Protein AF-A0AAE0FDI2-F1 (afdb_monomer_lite)

Foldseek 3Di:
DQPDDLVVVQVVCVVVVNNDDDSVVSVVVSVVVVVVVVQLVVQLVVVCVVVVHPDRALVSSQVSCVVVVHHRDPPRPDPDDFDWDDDPPDPPDTDTDDDDDDPVCVVPPDDDDDDDDDDDDDDDCDDPNHGDPDPVYDDPDVPPPDDDPDDDDDDDDDDDDDDDPPPPPPDPLPQDPVNVVLVVVLLCVVVPPPVPCVVVSVVCVVPPDDCPSVVVVVVVSVVVVCVVCVPPPPPPPPDDDD

InterPro domains:
  IPR004823 TATA box binding protein associated factor (TAF), histone-like fold domain [PF02969] (4-66)
  IPR004823 TATA box binding protein associated factor (TAF), histone-like fold domain [SM00803] (3-68)
  IPR009072 Histone-fold [G3DSA:1.10.20.10] (2-67)
  IPR009072 Histone-fold [SSF47113] (4-66)
  IPR011442 TAF6, C-terminal HEAT repeat domain [PF07571] (171-229)
  IPR011442 TAF6, C-terminal HEAT repeat domain [cd08050] (173-231)
  IPR037796 Transcription initiation factor TFIID subunit 6 [PTHR10221] (3-234)
  IPR046344 TAF6, C-terminal HEAT repeat domain superfamily [G3DSA:1.25.40.770] (172-238)

Structure (mmCIF, N/CA/C/O backbone):
data_AF-A0AAE0FDI2-F1
#
_entry.id   AF-A0AAE0FDI2-F1
#
loop_
_atom_site.group_PDB
_atom_site.id
_atom_site.type_symbol
_atom_site.label_atom_id
_atom_site.label_alt_id
_atom_site.label_comp_id
_atom_site.label_asym_id
_atom_site.label_entity_id
_atom_site.label_seq_id
_atom_site.pdbx_PDB_ins_code
_atom_site.Cartn_x
_atom_site.Cartn_y
_atom_site.Cartn_z
_atom_site.occupancy
_atom_site.B_iso_or_equiv
_atom_site.auth_seq_id
_atom_site.auth_comp_id
_atom_site.auth_asym_id
_atom_site.auth_atom_id
_atom_site.pdbx_PDB_model_num
ATOM 1 N N . MET A 1 1 ? 23.910 12.267 -9.239 1.00 48.91 1 MET A N 1
ATOM 2 C CA . MET A 1 1 ? 24.356 10.995 -9.832 1.00 48.91 1 MET A CA 1
ATOM 3 C C . MET A 1 1 ? 23.479 10.800 -11.037 1.00 48.91 1 MET A C 1
ATOM 5 O O . MET A 1 1 ? 22.287 10.602 -10.850 1.00 48.91 1 MET A O 1
ATOM 9 N N . GLU A 1 2 ? 24.036 10.994 -12.223 1.00 63.22 2 GLU A N 1
ATOM 10 C CA . GLU A 1 2 ? 23.365 10.610 -13.463 1.00 63.22 2 GLU A CA 1
ATOM 11 C C . GLU A 1 2 ? 23.341 9.082 -13.491 1.00 63.22 2 GLU A C 1
ATOM 13 O O . GLU A 1 2 ? 24.362 8.439 -13.237 1.00 63.22 2 GLU A O 1
ATOM 18 N N . HIS A 1 3 ? 22.158 8.502 -13.665 1.00 76.75 3 HIS A N 1
ATOM 19 C CA . HIS A 1 3 ? 21.991 7.046 -13.671 1.00 76.75 3 HIS A CA 1
ATOM 20 C C . HIS A 1 3 ? 22.074 6.464 -15.083 1.00 76.75 3 HIS A C 1
ATOM 22 O O . HIS A 1 3 ? 22.247 5.255 -15.226 1.00 76.75 3 HIS A O 1
ATOM 28 N N . ILE A 1 4 ? 21.944 7.309 -16.108 1.00 84.69 4 ILE A N 1
ATOM 29 C CA . ILE A 1 4 ? 22.013 6.923 -17.515 1.00 84.69 4 ILE A CA 1
ATOM 30 C C . ILE A 1 4 ? 23.348 7.392 -18.086 1.00 84.69 4 ILE A C 1
ATOM 32 O O . ILE A 1 4 ? 23.630 8.586 -18.125 1.00 84.69 4 ILE A O 1
ATOM 36 N N . CYS A 1 5 ? 24.160 6.439 -18.536 1.00 85.88 5 CYS A N 1
ATOM 37 C CA . CYS A 1 5 ? 25.436 6.712 -19.184 1.00 85.88 5 CYS A CA 1
ATOM 38 C C . CYS A 1 5 ? 25.213 7.136 -20.650 1.00 85.88 5 CYS A C 1
ATOM 40 O O . CYS A 1 5 ? 24.431 6.476 -21.347 1.00 85.88 5 CYS A O 1
ATOM 42 N N . PRO A 1 6 ? 25.901 8.176 -21.158 1.00 86.94 6 PRO A N 1
ATOM 43 C CA . PRO A 1 6 ? 25.775 8.614 -22.552 1.00 86.94 6 PRO A CA 1
ATOM 44 C C . PRO A 1 6 ? 26.174 7.515 -23.553 1.00 86.94 6 PRO A C 1
ATOM 46 O O . PRO A 1 6 ? 25.642 7.464 -24.662 1.00 86.94 6 PRO A O 1
ATOM 49 N N . GLU A 1 7 ? 27.028 6.569 -23.153 1.00 87.56 7 GLU A N 1
ATOM 50 C CA . GLU A 1 7 ? 27.358 5.374 -23.934 1.00 87.56 7 GLU A CA 1
ATOM 51 C C . GLU A 1 7 ? 26.123 4.506 -24.214 1.00 87.56 7 GLU A C 1
ATOM 53 O O . GLU A 1 7 ? 26.000 3.956 -25.304 1.00 87.56 7 GLU A O 1
ATOM 58 N N . SER A 1 8 ? 25.166 4.429 -23.280 1.00 88.19 8 SER A N 1
ATOM 59 C CA . SER A 1 8 ? 23.924 3.666 -23.489 1.00 88.19 8 SER A CA 1
ATOM 60 C C . SER A 1 8 ? 23.088 4.259 -24.625 1.00 88.19 8 SER A C 1
ATOM 62 O O . SER A 1 8 ? 22.468 3.525 -25.387 1.00 88.19 8 SER A O 1
ATOM 64 N N . ILE A 1 9 ? 23.104 5.587 -24.774 1.00 90.31 9 ILE A N 1
ATOM 65 C CA . ILE A 1 9 ? 22.390 6.290 -25.849 1.00 90.31 9 ILE A CA 1
ATOM 66 C C . ILE A 1 9 ? 23.077 6.047 -27.190 1.00 90.31 9 ILE A C 1
ATOM 68 O O . ILE A 1 9 ? 22.393 5.794 -28.178 1.00 90.31 9 ILE A O 1
ATOM 72 N N . LYS A 1 10 ? 24.415 6.049 -27.219 1.00 90.69 10 LYS A N 1
ATOM 73 C CA . LYS A 1 10 ? 25.185 5.702 -28.421 1.00 90.69 10 LYS A CA 1
ATOM 74 C C . LYS A 1 10 ? 24.904 4.271 -28.883 1.00 90.69 10 LYS A C 1
ATOM 76 O O . LYS A 1 10 ? 24.628 4.072 -30.056 1.00 90.69 10 LYS A O 1
ATOM 81 N N . VAL A 1 11 ? 24.848 3.302 -27.966 1.00 89.31 11 VAL A N 1
ATOM 82 C CA . VAL A 1 11 ? 24.509 1.903 -28.298 1.00 89.31 11 VAL A CA 1
ATOM 83 C C . VAL A 1 11 ? 23.095 1.781 -28.886 1.00 89.31 11 VAL A C 1
ATOM 85 O O . VAL A 1 11 ? 22.876 1.015 -29.824 1.00 89.31 11 VAL A O 1
ATOM 88 N N . VAL A 1 12 ? 22.126 2.549 -28.375 1.00 91.25 12 VAL A N 1
ATOM 89 C CA . VAL A 1 12 ? 20.770 2.602 -28.955 1.00 91.25 12 VAL A CA 1
ATOM 90 C C . VAL A 1 12 ? 20.768 3.307 -30.317 1.00 91.25 12 VAL A C 1
ATOM 92 O O . VAL A 1 12 ? 20.031 2.906 -31.210 1.00 91.25 12 VAL A O 1
ATOM 95 N N . ALA A 1 13 ? 21.599 4.329 -30.519 1.00 92.94 13 ALA A N 1
ATOM 96 C CA . ALA A 1 13 ? 21.747 4.982 -31.818 1.00 92.94 13 ALA A CA 1
ATOM 97 C C . ALA A 1 13 ? 22.367 4.035 -32.864 1.00 92.94 13 ALA A C 1
ATOM 99 O O . ALA A 1 13 ? 21.868 3.954 -33.988 1.00 92.94 13 ALA A O 1
ATOM 100 N N . ASP A 1 14 ? 23.376 3.254 -32.472 1.00 91.38 14 ASP A N 1
ATOM 101 C CA . ASP A 1 14 ? 24.012 2.241 -33.316 1.00 91.38 14 ASP A CA 1
ATOM 102 C C . ASP A 1 14 ? 23.025 1.138 -33.725 1.00 91.38 14 ASP A C 1
ATOM 104 O O . ASP A 1 14 ? 23.021 0.719 -34.884 1.00 91.38 14 ASP A O 1
ATOM 108 N N . SER A 1 15 ? 22.134 0.704 -32.822 1.00 90.62 15 SER A N 1
ATOM 109 C CA . SER A 1 15 ? 21.099 -0.294 -33.145 1.00 90.62 15 SER A CA 1
ATOM 110 C C . SER A 1 15 ? 20.050 0.223 -34.137 1.00 90.62 15 SER A C 1
ATOM 112 O O . SER A 1 15 ? 19.472 -0.560 -34.891 1.00 90.62 15 SER A O 1
ATOM 114 N N . LEU A 1 16 ? 19.859 1.545 -34.195 1.00 92.25 16 LEU A N 1
ATOM 115 C CA . LEU A 1 16 ? 19.039 2.230 -35.197 1.00 92.25 16 LEU A CA 1
ATOM 116 C C . LEU A 1 16 ? 19.806 2.529 -36.502 1.00 92.25 16 LEU A C 1
ATOM 118 O O . LEU A 1 16 ? 19.223 3.069 -37.442 1.00 92.25 16 LEU A O 1
ATOM 122 N N . GLY A 1 17 ? 21.098 2.187 -36.579 1.00 91.56 17 GLY A N 1
ATOM 123 C CA . GLY A 1 17 ? 21.962 2.415 -37.741 1.00 91.56 17 GLY A CA 1
ATOM 124 C C . GLY A 1 17 ? 22.643 3.789 -37.785 1.00 91.56 17 GLY A C 1
ATOM 125 O O . GLY A 1 17 ? 23.264 4.127 -38.793 1.00 91.56 17 GLY A O 1
ATOM 126 N N . ILE A 1 18 ? 22.560 4.586 -36.716 1.00 90.62 18 ILE A N 1
ATOM 127 C CA . ILE A 1 18 ? 23.184 5.913 -36.610 1.00 90.62 18 ILE A CA 1
ATOM 128 C C . ILE A 1 18 ? 24.574 5.753 -35.988 1.00 90.62 18 ILE A C 1
ATOM 130 O O . ILE A 1 18 ? 24.745 5.860 -34.781 1.00 90.62 18 ILE A O 1
ATOM 134 N N . SER A 1 19 ? 25.573 5.510 -36.833 1.00 82.81 19 SER A N 1
ATOM 135 C CA . SER A 1 19 ? 26.909 5.056 -36.405 1.00 82.81 19 SER A CA 1
ATOM 136 C C . SER A 1 19 ? 27.865 6.167 -35.947 1.00 82.81 19 SER A C 1
ATOM 138 O O . SER A 1 19 ? 28.997 5.887 -35.566 1.00 82.81 19 SER A O 1
ATOM 140 N N . ASN A 1 20 ? 27.462 7.440 -36.033 1.00 84.44 20 ASN A N 1
ATOM 141 C CA . ASN A 1 20 ? 28.313 8.576 -35.666 1.00 84.44 20 ASN A CA 1
ATOM 142 C C . ASN A 1 20 ? 27.510 9.668 -34.943 1.00 84.44 20 ASN A C 1
ATOM 144 O O . ASN A 1 20 ? 27.360 10.783 -35.444 1.00 84.44 20 ASN A O 1
ATOM 148 N N . LEU A 1 21 ? 26.930 9.316 -33.793 1.00 87.94 21 LEU A N 1
ATOM 149 C CA . LEU A 1 21 ? 26.288 10.280 -32.901 1.00 87.94 21 LEU A CA 1
ATOM 150 C C . LEU A 1 21 ? 27.358 11.085 -32.150 1.00 87.94 21 LEU A C 1
ATOM 152 O O . LEU A 1 21 ? 28.205 10.507 -31.471 1.00 87.94 21 LEU A O 1
ATOM 156 N N . GLU A 1 22 ? 27.294 12.412 -32.246 1.00 91.62 22 GLU A N 1
ATOM 157 C CA . GLU A 1 22 ? 28.214 13.311 -31.546 1.00 91.62 22 GLU A CA 1
ATOM 158 C C . GLU A 1 22 ? 28.062 13.207 -30.019 1.00 91.62 22 GLU A C 1
ATOM 160 O O . GLU A 1 22 ? 26.953 13.145 -29.478 1.00 91.62 22 GLU A O 1
ATOM 165 N N . ASP A 1 23 ? 29.197 13.210 -29.320 1.00 88.44 23 ASP A N 1
ATOM 166 C CA . ASP A 1 23 ? 29.284 13.030 -27.867 1.00 88.44 23 ASP A CA 1
ATOM 167 C C . ASP A 1 23 ? 28.483 14.082 -27.094 1.00 88.44 23 ASP A C 1
ATOM 169 O O . ASP A 1 23 ? 27.845 13.757 -26.093 1.00 88.44 23 ASP A O 1
ATOM 173 N N . GLU A 1 24 ? 28.452 15.317 -27.596 1.00 91.25 24 GLU A N 1
ATOM 174 C CA . GLU A 1 24 ? 27.686 16.417 -27.009 1.00 91.25 24 GLU A CA 1
ATOM 175 C C . GLU A 1 24 ? 26.173 16.142 -27.043 1.00 91.25 24 GLU A C 1
ATOM 177 O O . GLU A 1 24 ? 25.469 16.394 -26.065 1.00 91.25 24 GLU A O 1
ATOM 182 N N . VAL A 1 25 ? 25.670 15.538 -28.127 1.00 90.94 25 VAL A N 1
ATOM 183 C CA . VAL A 1 25 ? 24.249 15.182 -28.266 1.00 90.94 25 VAL A CA 1
ATOM 184 C C . VAL A 1 25 ? 23.885 14.050 -27.310 1.00 90.94 25 VAL A C 1
ATOM 186 O O . VAL A 1 25 ? 22.863 14.123 -26.626 1.00 90.94 25 VAL A O 1
ATOM 189 N N . ALA A 1 26 ? 24.736 13.025 -27.209 1.00 89.75 26 ALA A N 1
ATOM 190 C CA . ALA A 1 26 ? 24.533 11.932 -26.259 1.00 89.75 26 ALA A CA 1
ATOM 191 C C . ALA A 1 26 ? 24.531 12.440 -24.805 1.00 89.75 26 ALA A C 1
ATOM 193 O O . ALA A 1 26 ? 23.681 12.038 -24.008 1.00 89.75 26 ALA A O 1
ATOM 194 N N . GLN A 1 27 ? 25.434 13.369 -24.475 1.00 90.62 27 GLN A N 1
ATOM 195 C CA . GLN A 1 27 ? 25.515 13.983 -23.152 1.00 90.62 27 GLN A CA 1
ATOM 196 C C . GLN A 1 27 ? 24.303 14.874 -22.843 1.00 90.62 27 GLN A C 1
ATOM 198 O O . GLN A 1 27 ? 23.814 14.866 -21.715 1.00 90.62 27 GLN A O 1
ATOM 203 N N . ALA A 1 28 ? 23.773 15.595 -23.832 1.00 91.31 28 ALA A N 1
ATOM 204 C CA . ALA A 1 28 ? 22.572 16.412 -23.669 1.00 91.31 28 ALA A CA 1
ATOM 205 C C . ALA A 1 28 ? 21.281 15.576 -23.563 1.00 91.31 28 ALA A C 1
ATOM 207 O O . ALA A 1 28 ? 20.349 15.970 -22.861 1.00 91.31 28 ALA A O 1
ATOM 208 N N . MET A 1 29 ? 21.211 14.416 -24.227 1.00 91.00 29 MET A N 1
ATOM 209 C CA . MET A 1 29 ? 20.032 13.541 -24.191 1.00 91.00 29 MET A CA 1
ATOM 210 C C . MET A 1 29 ? 19.907 12.734 -22.893 1.00 91.00 29 MET A C 1
ATOM 212 O O . MET A 1 29 ? 18.787 12.493 -22.439 1.00 91.00 29 MET A O 1
ATOM 216 N N . ALA A 1 30 ? 21.021 12.329 -22.277 1.00 91.56 30 ALA A N 1
ATOM 217 C CA . ALA A 1 30 ? 21.024 11.558 -21.029 1.00 91.56 30 ALA A CA 1
ATOM 218 C C . ALA A 1 30 ? 20.138 12.146 -19.909 1.00 91.56 30 ALA A C 1
ATOM 220 O O . ALA A 1 30 ? 19.289 11.408 -19.392 1.00 91.56 30 ALA A O 1
ATOM 221 N N . PRO A 1 31 ? 20.231 13.446 -19.562 1.00 92.00 31 PRO A N 1
ATOM 222 C CA . PRO A 1 31 ? 19.376 14.027 -18.531 1.00 92.00 31 PRO A CA 1
ATOM 223 C C . PRO A 1 31 ? 17.892 14.098 -18.925 1.00 92.00 31 PRO A C 1
ATOM 225 O O . PRO A 1 31 ? 17.046 13.948 -18.043 1.00 92.00 31 PRO A O 1
ATOM 228 N N . ASP A 1 32 ? 17.542 14.277 -20.209 1.00 92.62 32 ASP A N 1
ATOM 229 C CA . ASP A 1 32 ? 16.131 14.285 -20.648 1.00 92.62 32 ASP A CA 1
ATOM 230 C C . ASP A 1 32 ? 15.498 12.893 -20.517 1.00 92.62 32 ASP A C 1
ATOM 232 O O . ASP A 1 32 ? 14.390 12.747 -19.996 1.00 92.62 32 ASP A O 1
ATOM 236 N N . VAL A 1 33 ? 16.223 11.843 -20.920 1.00 93.00 33 VAL A N 1
ATOM 237 C CA . VAL A 1 33 ? 15.757 10.455 -20.765 1.00 93.00 33 VAL A CA 1
ATOM 238 C C . VAL A 1 33 ? 15.584 10.113 -19.286 1.00 93.00 33 VAL A C 1
ATOM 240 O O . VAL A 1 33 ? 14.571 9.525 -18.897 1.00 93.00 33 VAL A O 1
ATOM 243 N N . GLU A 1 34 ? 16.534 10.518 -18.441 1.00 92.06 34 GLU A N 1
ATOM 244 C CA . GLU A 1 34 ? 16.440 10.292 -17.002 1.00 92.06 34 GLU A CA 1
ATOM 245 C C . GLU A 1 34 ? 15.247 11.041 -16.389 1.00 92.06 34 GLU A C 1
ATOM 247 O O . GLU A 1 34 ? 14.524 10.477 -15.562 1.00 92.06 34 GLU A O 1
ATOM 252 N N . TYR A 1 35 ? 15.001 12.284 -16.812 1.00 93.38 35 TYR A N 1
ATOM 253 C CA . TYR A 1 35 ? 13.848 13.066 -16.375 1.00 93.38 35 TYR A CA 1
ATOM 254 C C . TYR A 1 35 ? 12.532 12.357 -16.712 1.00 93.38 35 TYR A C 1
ATOM 256 O O . TYR A 1 35 ? 11.725 12.110 -15.811 1.00 93.38 35 TYR A O 1
ATOM 264 N N . ARG A 1 36 ? 12.352 11.925 -17.966 1.00 92.31 36 ARG A N 1
ATOM 265 C CA . ARG A 1 36 ? 11.147 11.197 -18.401 1.00 92.31 36 ARG A CA 1
ATOM 266 C C . ARG A 1 36 ? 10.961 9.879 -17.651 1.00 92.31 36 ARG A C 1
ATOM 268 O O . ARG A 1 36 ? 9.846 9.544 -17.252 1.00 92.31 36 ARG A O 1
ATOM 275 N N . LEU A 1 37 ? 12.046 9.138 -17.413 1.00 92.38 37 LEU A N 1
ATOM 276 C CA . LEU A 1 37 ? 12.001 7.898 -16.637 1.00 92.38 37 LEU A CA 1
ATOM 277 C C . LEU A 1 37 ? 11.542 8.166 -15.197 1.00 92.38 37 LEU A C 1
ATOM 279 O O . LEU A 1 37 ? 10.680 7.460 -14.671 1.00 92.38 37 LEU A O 1
ATOM 283 N N . ARG A 1 38 ? 12.079 9.214 -14.563 1.00 93.56 38 ARG A N 1
ATOM 284 C CA . ARG A 1 38 ? 11.680 9.627 -13.212 1.00 93.56 38 ARG A CA 1
ATOM 285 C C . ARG A 1 38 ? 10.217 10.056 -13.160 1.00 93.56 38 ARG A C 1
ATOM 287 O O . ARG A 1 38 ? 9.546 9.690 -12.200 1.00 93.56 38 ARG A O 1
ATOM 294 N N . GLU A 1 39 ? 9.716 10.776 -14.160 1.00 93.56 39 GLU A N 1
ATOM 295 C CA . GLU A 1 39 ? 8.297 11.146 -14.243 1.00 93.56 39 GLU A CA 1
ATOM 296 C C . GLU A 1 39 ? 7.383 9.911 -14.286 1.00 93.56 39 GLU A C 1
ATOM 298 O O . GLU A 1 39 ? 6.433 9.815 -13.509 1.00 93.56 39 GLU A O 1
ATOM 303 N N . ILE A 1 40 ? 7.696 8.921 -15.131 1.00 94.31 40 ILE A N 1
ATOM 304 C CA . ILE A 1 40 ? 6.904 7.682 -15.236 1.00 94.31 40 ILE A CA 1
ATOM 305 C C . ILE A 1 40 ? 6.939 6.899 -13.917 1.00 94.31 40 ILE A C 1
ATOM 307 O O . ILE A 1 40 ? 5.907 6.409 -13.453 1.00 94.31 40 ILE A O 1
ATOM 311 N N . ILE A 1 41 ? 8.110 6.807 -13.279 1.00 94.38 41 ILE A N 1
ATOM 312 C CA . ILE A 1 41 ? 8.261 6.124 -11.987 1.00 94.38 41 ILE A CA 1
ATOM 313 C C . ILE A 1 41 ? 7.468 6.845 -10.892 1.00 94.38 41 ILE A C 1
ATOM 315 O O . ILE A 1 41 ? 6.809 6.185 -10.091 1.00 94.38 41 ILE A O 1
ATOM 319 N N . GLN A 1 42 ? 7.493 8.179 -10.847 1.00 95.12 42 GLN A N 1
ATOM 320 C CA . GLN A 1 42 ? 6.701 8.953 -9.885 1.00 95.12 42 GLN A CA 1
ATOM 321 C C . GLN A 1 42 ? 5.202 8.703 -10.060 1.00 95.12 42 GLN A C 1
ATOM 323 O O . GLN A 1 42 ? 4.479 8.557 -9.071 1.00 95.12 42 GLN A O 1
ATOM 328 N N . GLU A 1 43 ? 4.749 8.571 -11.302 1.00 94.94 43 GLU A N 1
ATOM 329 C CA . GLU A 1 43 ? 3.353 8.292 -11.620 1.00 94.94 43 GLU A CA 1
ATOM 330 C C . GLU A 1 43 ? 2.972 6.869 -11.198 1.00 94.94 43 GLU A C 1
ATOM 332 O O . GLU A 1 43 ? 1.955 6.678 -10.527 1.00 94.94 43 GLU A O 1
ATOM 337 N N . GLY A 1 44 ? 3.835 5.886 -11.465 1.00 95.50 44 GLY A N 1
ATOM 338 C CA . GLY A 1 44 ? 3.678 4.522 -10.957 1.00 95.50 44 GLY A CA 1
ATOM 339 C C . GLY A 1 44 ? 3.645 4.454 -9.426 1.00 95.50 44 GLY A C 1
ATOM 340 O O . GLY A 1 44 ? 2.806 3.764 -8.850 1.00 95.50 44 GLY A O 1
ATOM 341 N N . LEU A 1 45 ? 4.488 5.225 -8.733 1.00 95.88 45 LEU A N 1
ATOM 342 C CA . LEU A 1 45 ? 4.482 5.290 -7.266 1.00 95.88 45 LEU A CA 1
ATOM 343 C C . LEU A 1 45 ? 3.171 5.859 -6.713 1.00 95.88 45 LEU A C 1
ATOM 345 O O . LEU A 1 45 ? 2.703 5.397 -5.668 1.00 95.88 45 LEU A O 1
ATOM 349 N N . LYS A 1 46 ? 2.546 6.819 -7.409 1.00 95.62 46 LYS A N 1
ATOM 350 C CA . LYS A 1 46 ? 1.210 7.308 -7.043 1.00 95.62 46 LYS A CA 1
ATOM 351 C C . LYS A 1 46 ? 0.190 6.175 -7.150 1.00 95.62 46 LYS A C 1
ATOM 353 O O . LYS A 1 46 ? -0.528 5.954 -6.177 1.00 95.62 46 LYS A O 1
ATOM 358 N N . PHE A 1 47 ? 0.160 5.418 -8.249 1.00 95.94 47 PHE A N 1
ATOM 359 C CA . PHE A 1 47 ? -0.746 4.267 -8.395 1.00 95.94 47 PHE A CA 1
ATOM 360 C C . PHE A 1 47 ? -0.511 3.183 -7.332 1.00 95.94 47 PHE A C 1
ATOM 362 O O . PHE A 1 47 ? -1.470 2.696 -6.725 1.00 95.94 47 PHE A O 1
ATOM 369 N N . MET A 1 48 ? 0.751 2.881 -7.020 1.00 96.25 48 MET A N 1
ATOM 370 C CA . MET A 1 48 ? 1.133 1.940 -5.963 1.00 96.25 48 MET A CA 1
ATOM 371 C C . MET A 1 48 ? 0.594 2.380 -4.591 1.00 96.25 48 MET A C 1
ATOM 373 O O . MET A 1 48 ? -0.027 1.588 -3.877 1.00 96.25 48 MET A O 1
ATOM 377 N N . HIS A 1 49 ? 0.787 3.655 -4.232 1.00 95.50 49 HIS A N 1
ATOM 378 C CA . HIS A 1 49 ? 0.330 4.191 -2.950 1.00 95.50 49 HIS A CA 1
ATOM 379 C C . HIS A 1 49 ? -1.202 4.227 -2.853 1.00 95.50 49 HIS A C 1
ATOM 381 O O . HIS A 1 49 ? -1.763 3.827 -1.833 1.00 95.50 49 HIS A O 1
ATOM 387 N N . HIS A 1 50 ? -1.889 4.617 -3.934 1.00 96.12 50 HIS A N 1
ATOM 388 C CA . HIS A 1 50 ? -3.356 4.589 -3.999 1.00 96.12 50 HIS A CA 1
ATOM 389 C C . HIS A 1 50 ? -3.913 3.159 -3.934 1.00 96.12 50 HIS A C 1
ATOM 391 O O . HIS A 1 50 ? -4.999 2.945 -3.398 1.00 96.12 50 HIS A O 1
ATOM 397 N N . SER A 1 51 ? -3.137 2.168 -4.380 1.00 94.31 51 SER A N 1
ATOM 398 C CA . SER A 1 51 ? -3.457 0.743 -4.235 1.00 94.31 51 SER A CA 1
ATOM 399 C C . SER A 1 51 ? -3.172 0.181 -2.835 1.00 94.31 51 SER A C 1
ATOM 401 O O . SER A 1 51 ? -3.332 -1.020 -2.627 1.00 94.31 51 SER A O 1
ATOM 403 N N . LYS A 1 52 ? -2.722 1.006 -1.875 1.00 94.62 52 LYS A N 1
ATOM 404 C CA . LYS A 1 52 ? -2.317 0.593 -0.515 1.00 94.62 52 LYS A CA 1
ATOM 405 C C . LYS A 1 52 ? -1.209 -0.472 -0.498 1.00 94.62 52 LYS A C 1
ATOM 407 O O . LYS A 1 52 ? -1.099 -1.246 0.453 1.00 94.62 52 LYS A O 1
ATOM 412 N N . ARG A 1 53 ? -0.375 -0.512 -1.541 1.00 94.06 53 ARG A N 1
ATOM 413 C CA . ARG A 1 53 ? 0.773 -1.422 -1.662 1.00 94.06 53 ARG A CA 1
ATOM 414 C C . ARG A 1 53 ? 2.079 -0.666 -1.413 1.00 94.06 53 ARG A C 1
ATOM 416 O O . ARG A 1 53 ? 2.152 0.552 -1.554 1.00 94.06 53 ARG A O 1
ATOM 423 N N . SER A 1 54 ? 3.118 -1.396 -1.013 1.00 92.44 54 SER A N 1
ATOM 424 C CA . SER A 1 54 ? 4.474 -0.861 -0.789 1.00 92.44 54 SER A CA 1
ATOM 425 C C . SER A 1 54 ? 5.506 -1.365 -1.804 1.00 92.44 54 SER A C 1
ATOM 427 O O . SER A 1 54 ? 6.656 -0.924 -1.776 1.00 92.44 54 SER A O 1
ATOM 429 N N . ILE A 1 55 ? 5.094 -2.288 -2.676 1.00 92.81 55 ILE A N 1
ATOM 430 C CA . ILE A 1 55 ? 5.899 -2.872 -3.747 1.00 92.81 55 ILE A CA 1
ATOM 431 C C . ILE A 1 55 ? 5.336 -2.359 -5.069 1.00 92.81 55 ILE A C 1
ATOM 433 O O . ILE A 1 55 ? 4.144 -2.525 -5.332 1.00 92.81 55 ILE A O 1
ATOM 437 N N . LEU A 1 56 ? 6.201 -1.743 -5.873 1.00 92.19 56 LEU A N 1
ATOM 438 C CA . LEU A 1 56 ? 5.867 -1.247 -7.202 1.00 92.19 56 LEU A CA 1
ATOM 439 C C . LEU A 1 56 ? 5.781 -2.426 -8.174 1.00 92.19 56 LEU A C 1
ATOM 441 O O . LEU A 1 56 ? 6.717 -3.219 -8.266 1.00 92.19 56 LEU A O 1
ATOM 445 N N . THR A 1 57 ? 4.667 -2.530 -8.889 1.00 92.06 57 THR A N 1
ATOM 446 C CA . THR A 1 57 ? 4.419 -3.593 -9.873 1.00 92.06 57 THR A CA 1
ATOM 447 C C . THR A 1 57 ? 4.462 -3.058 -11.302 1.00 92.06 57 THR A C 1
ATOM 449 O O . THR A 1 57 ? 4.369 -1.852 -11.535 1.00 92.06 57 THR A O 1
ATOM 452 N N . THR A 1 58 ? 4.591 -3.957 -12.279 1.00 92.25 58 THR A N 1
ATOM 453 C CA . THR A 1 58 ? 4.603 -3.613 -13.712 1.00 92.25 58 THR A CA 1
ATOM 454 C C . THR A 1 58 ? 3.275 -2.993 -14.162 1.00 92.25 58 THR A C 1
ATOM 456 O O . THR A 1 58 ? 3.262 -2.104 -15.012 1.00 92.25 58 THR A O 1
ATOM 459 N N . GLU A 1 59 ? 2.163 -3.363 -13.523 1.00 92.75 59 GLU A N 1
ATOM 460 C CA . GLU A 1 59 ? 0.843 -2.757 -13.742 1.00 92.75 59 GLU A CA 1
ATOM 461 C C . GLU A 1 59 ? 0.778 -1.282 -13.326 1.00 92.75 59 GLU A C 1
ATOM 463 O O . GLU A 1 59 ? 0.138 -0.476 -14.009 1.00 92.75 59 GLU A O 1
ATOM 468 N N . ASP A 1 60 ? 1.470 -0.902 -12.248 1.00 94.38 60 ASP A N 1
ATOM 469 C CA . ASP A 1 60 ? 1.519 0.489 -11.782 1.00 94.38 60 ASP A CA 1
ATOM 470 C C . ASP A 1 60 ? 2.259 1.373 -12.796 1.00 94.38 60 ASP A C 1
ATOM 472 O O . ASP A 1 60 ? 1.802 2.467 -13.130 1.00 94.38 60 ASP A O 1
ATOM 476 N N . ILE A 1 61 ? 3.372 0.869 -13.342 1.00 94.88 61 ILE A N 1
ATOM 477 C CA . ILE A 1 61 ? 4.127 1.537 -14.411 1.00 94.88 61 ILE A CA 1
ATOM 478 C C . ILE A 1 61 ? 3.287 1.632 -15.686 1.00 94.88 61 ILE A C 1
ATOM 480 O O . ILE A 1 61 ? 3.185 2.710 -16.267 1.00 94.88 61 ILE A O 1
ATOM 484 N N . ASN A 1 62 ? 2.619 0.548 -16.089 1.00 94.88 62 ASN A N 1
ATOM 485 C CA . ASN A 1 62 ? 1.738 0.553 -17.259 1.00 94.88 62 ASN A CA 1
ATOM 486 C C . ASN A 1 62 ? 0.552 1.518 -17.099 1.00 94.88 62 ASN A C 1
ATOM 488 O O . ASN A 1 62 ? 0.107 2.118 -18.077 1.00 94.88 62 ASN A O 1
ATOM 492 N N . SER A 1 63 ? 0.055 1.715 -15.877 1.00 93.62 63 SER A N 1
ATOM 493 C CA . SER A 1 63 ? -0.959 2.733 -15.574 1.00 93.62 63 SER A CA 1
ATOM 494 C C . SER A 1 63 ? -0.391 4.153 -15.693 1.00 93.62 63 SER A C 1
ATOM 496 O O . SER A 1 63 ? -1.043 5.029 -16.263 1.00 93.62 63 SER A O 1
ATOM 498 N N . GLY A 1 64 ? 0.850 4.369 -15.243 1.00 94.62 64 GLY A N 1
ATOM 499 C CA . GLY A 1 64 ? 1.590 5.621 -15.441 1.00 94.62 64 GLY A CA 1
ATOM 500 C C . GLY A 1 64 ? 1.846 5.952 -16.916 1.00 94.62 64 GLY A C 1
ATOM 501 O O . GLY A 1 64 ? 1.634 7.090 -17.335 1.00 94.62 64 GLY A O 1
ATOM 502 N N . LEU A 1 65 ? 2.222 4.956 -17.723 1.00 94.44 65 LEU A N 1
ATOM 503 C CA . LEU A 1 65 ? 2.412 5.103 -19.172 1.00 94.44 65 LEU A CA 1
ATOM 504 C C . LEU A 1 65 ? 1.109 5.505 -19.868 1.00 94.44 65 LEU A C 1
ATOM 506 O O . LEU A 1 65 ? 1.082 6.497 -20.597 1.00 94.44 65 LEU A O 1
ATOM 510 N N . ARG A 1 66 ? 0.003 4.813 -19.558 1.00 94.06 66 ARG A N 1
ATOM 511 C CA . ARG A 1 66 ? -1.327 5.157 -20.084 1.00 94.06 66 ARG A CA 1
ATOM 512 C C . ARG A 1 66 ? -1.742 6.583 -19.728 1.00 94.06 66 ARG A C 1
ATOM 514 O O . ARG A 1 66 ? -2.270 7.287 -20.583 1.00 94.06 66 ARG A O 1
ATOM 521 N N . LEU A 1 67 ? -1.474 7.030 -18.499 1.00 93.75 67 LEU A N 1
ATOM 522 C CA . LEU A 1 67 ? -1.788 8.394 -18.062 1.00 93.75 67 LEU A CA 1
ATOM 523 C C . LEU A 1 67 ? -1.048 9.457 -18.890 1.00 93.75 67 LEU A C 1
ATOM 525 O O . LEU A 1 67 ? -1.601 10.516 -19.177 1.00 93.75 67 LEU A O 1
ATOM 529 N N . ARG A 1 68 ? 0.187 9.167 -19.308 1.00 91.19 68 ARG A N 1
ATOM 530 C CA . ARG A 1 68 ? 1.001 10.041 -20.165 1.00 91.19 68 ARG A CA 1
ATOM 531 C C . ARG A 1 68 ? 0.759 9.822 -21.664 1.00 91.19 68 ARG A C 1
ATOM 533 O O . ARG A 1 68 ? 1.482 10.394 -22.472 1.00 91.19 68 ARG A O 1
ATOM 540 N N . SER A 1 69 ? -0.259 9.041 -22.041 1.00 93.12 69 SER A N 1
ATOM 541 C CA . SER A 1 69 ? -0.556 8.674 -23.437 1.00 93.12 69 SER A CA 1
ATOM 542 C C . SER A 1 69 ? 0.608 7.967 -24.150 1.00 93.12 69 SER A C 1
ATOM 544 O O . SER A 1 69 ? 0.768 8.093 -25.361 1.00 93.12 69 SER A O 1
ATOM 546 N N . VAL A 1 70 ? 1.421 7.223 -23.395 1.00 94.06 70 VAL A N 1
ATOM 547 C CA . VAL A 1 70 ? 2.480 6.351 -23.917 1.00 94.06 70 VAL A CA 1
ATOM 548 C C . VAL A 1 70 ? 1.945 4.923 -24.003 1.00 94.06 70 VAL A C 1
ATOM 550 O O . VAL A 1 70 ? 1.146 4.493 -23.166 1.00 94.06 70 VAL A O 1
ATOM 553 N N . GLU A 1 71 ? 2.376 4.186 -25.025 1.00 92.69 71 GLU A N 1
ATOM 554 C CA . GLU A 1 71 ? 2.005 2.785 -25.197 1.00 92.69 71 GLU A CA 1
ATOM 555 C C . GLU A 1 71 ? 2.480 1.941 -23.995 1.00 92.69 71 GLU A C 1
ATOM 557 O O . GLU A 1 71 ? 3.621 2.090 -23.547 1.00 92.69 71 GLU A O 1
ATOM 562 N N . PRO A 1 72 ? 1.615 1.084 -23.420 1.00 91.25 72 PRO A N 1
ATOM 563 C CA . PRO A 1 72 ? 2.004 0.209 -22.322 1.00 91.25 72 PRO A CA 1
ATOM 564 C C . PRO A 1 72 ? 3.003 -0.852 -22.790 1.00 91.25 72 PRO A C 1
ATOM 566 O O . PRO A 1 72 ? 2.969 -1.309 -23.930 1.00 91.25 72 PRO A O 1
ATOM 569 N N . LEU A 1 73 ? 3.853 -1.301 -21.870 1.00 90.06 73 LEU A N 1
ATOM 570 C CA . LEU A 1 73 ? 4.821 -2.354 -22.144 1.00 90.06 73 LEU A CA 1
ATOM 571 C C . LEU A 1 73 ? 4.180 -3.728 -21.912 1.00 90.06 73 LEU A C 1
ATOM 573 O O . LEU A 1 73 ? 3.678 -4.024 -20.820 1.00 90.06 73 LEU A O 1
ATOM 577 N N . TYR A 1 74 ? 4.205 -4.567 -22.946 1.00 89.94 74 TYR A N 1
ATOM 578 C CA . TYR A 1 74 ? 3.693 -5.939 -22.922 1.00 89.94 74 TYR A CA 1
ATOM 579 C C . TYR A 1 74 ? 4.809 -6.944 -22.599 1.00 89.94 74 TYR A C 1
ATOM 581 O O . TYR A 1 74 ? 5.986 -6.637 -22.745 1.00 89.94 74 TYR A O 1
ATOM 589 N N . GLY A 1 75 ? 4.441 -8.145 -22.140 1.00 86.25 75 GLY A N 1
ATOM 590 C CA . GLY A 1 75 ? 5.398 -9.220 -21.823 1.00 86.25 75 GLY A CA 1
ATOM 591 C C . GLY A 1 75 ? 5.929 -9.231 -20.382 1.00 86.25 75 GLY A C 1
ATOM 592 O O . GLY A 1 75 ? 6.636 -10.153 -20.002 1.00 86.25 75 GLY A O 1
ATOM 593 N N . PHE A 1 76 ? 5.531 -8.272 -19.539 1.00 85.00 76 PHE A N 1
ATOM 594 C CA . PHE A 1 76 ? 6.011 -8.140 -18.151 1.00 85.00 76 PHE A CA 1
ATOM 595 C C . PHE A 1 76 ? 4.995 -8.595 -17.084 1.00 85.00 76 PHE A C 1
ATOM 597 O O . PHE A 1 76 ? 4.975 -8.069 -15.970 1.00 85.00 76 PHE A O 1
ATOM 604 N N . ALA A 1 77 ? 4.111 -9.531 -17.437 1.00 81.12 77 ALA A N 1
ATOM 605 C CA . ALA A 1 77 ? 3.077 -10.067 -16.543 1.00 81.12 77 ALA A CA 1
ATOM 606 C C . ALA A 1 77 ? 3.430 -11.443 -15.948 1.00 81.12 77 ALA A C 1
ATOM 608 O O . ALA A 1 77 ? 2.678 -11.960 -15.123 1.00 81.12 77 ALA A O 1
ATOM 609 N N . SER A 1 78 ? 4.548 -12.048 -16.370 1.00 78.75 78 SER A N 1
ATOM 610 C CA . SER A 1 78 ? 4.978 -13.346 -15.846 1.00 78.75 78 SER A CA 1
ATOM 611 C C . SER A 1 78 ? 5.333 -13.253 -14.361 1.00 78.75 78 SER A C 1
ATOM 613 O O . SER A 1 78 ? 5.903 -12.262 -13.902 1.00 78.75 78 SER A O 1
ATOM 615 N N . ALA A 1 79 ? 5.005 -14.307 -13.613 1.00 70.56 79 ALA A N 1
ATOM 616 C CA . ALA A 1 79 ? 5.423 -14.464 -12.222 1.00 70.56 79 ALA A CA 1
ATOM 617 C C . ALA A 1 79 ? 6.908 -14.849 -12.098 1.00 70.56 79 ALA A C 1
ATOM 619 O O . ALA A 1 79 ? 7.480 -14.759 -11.009 1.00 70.56 79 ALA A O 1
ATOM 620 N N . GLU A 1 80 ? 7.527 -15.287 -13.196 1.00 78.75 80 GLU A N 1
ATOM 621 C CA . GLU A 1 80 ? 8.929 -15.680 -13.215 1.00 78.75 80 GLU A CA 1
ATOM 622 C C . GLU A 1 80 ? 9.843 -14.451 -13.294 1.00 78.75 80 GLU A C 1
ATOM 624 O O . GLU A 1 80 ? 9.616 -13.547 -14.106 1.00 78.75 80 GLU A O 1
ATOM 629 N N . PRO A 1 81 ? 10.883 -14.378 -12.446 1.00 78.25 81 PRO A N 1
ATOM 630 C CA . PRO A 1 81 ? 11.815 -13.265 -12.481 1.00 78.25 81 PRO A CA 1
ATOM 631 C C . PRO A 1 81 ? 12.649 -13.315 -13.765 1.00 78.25 81 PRO A C 1
ATOM 633 O O . PRO A 1 81 ? 13.250 -14.342 -14.074 1.00 78.25 81 PRO A O 1
ATOM 636 N N . MET A 1 82 ? 12.762 -12.182 -14.465 1.00 78.88 82 MET A N 1
ATOM 637 C CA . MET A 1 82 ? 13.708 -12.049 -15.577 1.00 78.88 82 MET A CA 1
ATOM 638 C C . MET A 1 82 ? 15.137 -12.305 -15.091 1.00 78.88 82 MET A C 1
ATOM 640 O O . MET A 1 82 ? 15.610 -11.667 -14.144 1.00 78.88 82 MET A O 1
ATOM 644 N N . GLN A 1 83 ? 15.831 -13.222 -15.761 1.00 79.75 83 GLN A N 1
ATOM 645 C CA . GLN A 1 83 ? 17.223 -13.544 -15.478 1.00 79.75 83 GLN A CA 1
ATOM 646 C C . GLN A 1 83 ? 18.129 -12.823 -16.477 1.00 79.75 83 GLN A C 1
ATOM 648 O O . GLN A 1 83 ? 18.070 -13.064 -17.680 1.00 79.75 83 GLN A O 1
ATOM 653 N N . PHE A 1 84 ? 18.975 -11.927 -15.968 1.00 84.75 84 PHE A N 1
ATOM 654 C CA . PHE A 1 84 ? 19.983 -11.242 -16.773 1.00 84.75 84 PHE A CA 1
ATOM 655 C C . PHE A 1 84 ? 21.257 -12.088 -16.822 1.00 84.75 84 PHE A C 1
ATOM 657 O O . PHE A 1 84 ? 21.953 -12.232 -15.813 1.00 84.75 84 PHE A O 1
ATOM 664 N N . SER A 1 85 ? 21.573 -12.627 -17.995 1.00 84.75 85 SER A N 1
ATOM 665 C CA . SER A 1 85 ? 22.787 -13.396 -18.265 1.00 84.75 85 SER A CA 1
ATOM 666 C C . SER A 1 85 ? 23.867 -12.516 -18.895 1.00 84.75 85 SER A C 1
ATOM 668 O O . SER A 1 85 ? 23.590 -11.531 -19.583 1.00 84.75 85 SER A O 1
ATOM 670 N N . ARG A 1 86 ? 25.133 -12.863 -18.644 1.00 86.62 86 ARG A N 1
ATOM 671 C CA . ARG A 1 86 ? 26.294 -12.209 -19.264 1.00 86.62 86 ARG A CA 1
ATOM 672 C C . ARG A 1 86 ? 26.931 -13.153 -20.279 1.00 86.62 86 ARG A C 1
ATOM 674 O O . ARG A 1 86 ? 27.158 -14.311 -19.927 1.00 86.62 86 ARG A O 1
ATOM 681 N N . PRO A 1 87 ? 27.245 -12.689 -21.498 1.00 85.25 87 PRO A N 1
ATOM 682 C CA . PRO A 1 87 ? 27.973 -13.500 -22.457 1.00 85.25 87 PRO A CA 1
ATOM 683 C C . PRO A 1 87 ? 29.440 -13.643 -22.033 1.00 85.25 87 PRO A C 1
ATOM 685 O O . PRO A 1 87 ? 30.038 -12.736 -21.445 1.00 85.25 87 PRO A O 1
ATOM 688 N N . GLU A 1 88 ? 30.039 -14.792 -22.341 1.00 82.81 88 GLU A N 1
ATOM 689 C CA . GLU A 1 88 ? 31.449 -15.032 -22.043 1.00 82.81 88 GLU A CA 1
ATOM 690 C C . GLU A 1 88 ? 32.335 -14.039 -22.818 1.00 82.81 88 GLU A C 1
ATOM 692 O O . GLU A 1 88 ? 32.192 -13.842 -24.023 1.00 82.81 88 GLU A O 1
ATOM 697 N N . GLY A 1 89 ? 33.240 -13.359 -22.108 1.00 81.81 89 GLY A N 1
ATOM 698 C CA . GLY A 1 89 ? 34.183 -12.397 -22.693 1.00 81.81 89 GLY A CA 1
ATOM 699 C C . GLY A 1 89 ? 33.744 -10.926 -22.695 1.00 81.81 89 GLY A C 1
ATOM 700 O O . GLY A 1 89 ? 34.609 -10.069 -22.854 1.00 81.81 89 GLY A O 1
ATOM 701 N N . HIS A 1 90 ? 32.471 -10.600 -22.432 1.00 79.94 90 HIS A N 1
ATOM 702 C CA . HIS A 1 90 ? 31.986 -9.209 -22.378 1.00 79.94 90 HIS A CA 1
ATOM 703 C C . HIS A 1 90 ? 31.370 -8.899 -21.009 1.00 79.94 90 HIS A C 1
ATOM 705 O O . HIS A 1 90 ? 30.290 -9.374 -20.674 1.00 79.94 90 HIS A O 1
ATOM 711 N N . ARG A 1 91 ? 32.068 -8.102 -20.188 1.00 76.56 91 ARG A N 1
ATOM 712 C CA . ARG A 1 91 ? 31.647 -7.813 -18.801 1.00 76.56 91 ARG A CA 1
ATOM 713 C C . ARG A 1 91 ? 30.511 -6.796 -18.693 1.00 76.56 91 ARG A C 1
ATOM 715 O O . ARG A 1 91 ? 29.785 -6.829 -17.700 1.00 76.56 91 ARG A O 1
ATOM 722 N N . ASP A 1 92 ? 30.356 -5.960 -19.714 1.00 81.88 92 ASP A N 1
ATOM 723 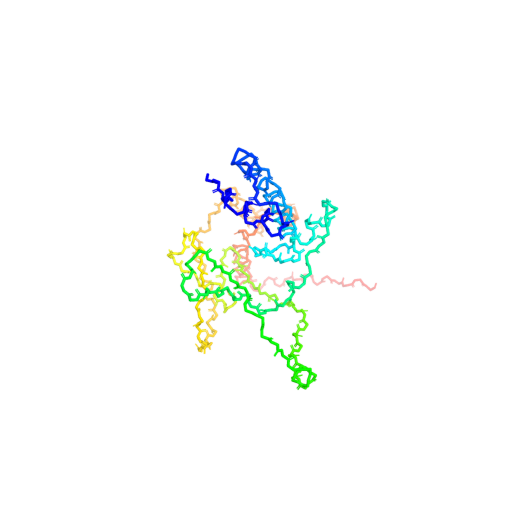C CA . ASP A 1 92 ? 29.471 -4.790 -19.688 1.00 81.88 92 ASP A CA 1
ATOM 724 C C . ASP A 1 92 ? 28.182 -5.001 -20.497 1.00 81.88 92 ASP A C 1
ATOM 726 O O . ASP A 1 92 ? 27.322 -4.126 -20.543 1.00 81.88 92 ASP A O 1
ATOM 730 N N . VAL A 1 93 ? 28.023 -6.179 -21.111 1.00 83.62 93 VAL A N 1
ATOM 731 C CA . VAL A 1 93 ? 26.839 -6.549 -21.890 1.00 83.62 93 VAL A CA 1
ATOM 732 C C . VAL A 1 93 ? 26.019 -7.562 -21.103 1.00 83.62 93 VAL A C 1
ATOM 734 O O . VAL A 1 93 ? 26.544 -8.547 -20.582 1.00 83.62 93 VAL A O 1
ATOM 737 N N . PHE A 1 94 ? 24.717 -7.323 -21.039 1.00 86.81 94 PHE A N 1
ATOM 738 C CA . PHE A 1 94 ? 23.745 -8.230 -20.448 1.00 86.81 94 PHE A CA 1
ATOM 739 C C . PHE A 1 94 ? 22.706 -8.562 -21.506 1.00 86.81 94 PHE A C 1
ATOM 741 O O . PHE A 1 94 ? 22.320 -7.697 -22.290 1.00 86.81 94 PHE A O 1
ATOM 748 N N . PHE A 1 95 ? 22.243 -9.802 -21.508 1.00 88.31 95 PHE A N 1
ATOM 749 C CA . PHE A 1 95 ? 21.113 -10.222 -22.319 1.00 88.31 95 PHE A CA 1
ATOM 750 C C . PHE A 1 95 ? 20.088 -10.927 -21.437 1.00 88.31 95 PHE A C 1
ATOM 752 O O . PHE A 1 95 ? 20.382 -11.332 -20.310 1.00 88.31 95 PHE A O 1
ATOM 759 N N . ILE A 1 96 ? 18.867 -11.021 -21.944 1.00 87.06 96 ILE A N 1
ATOM 760 C CA . ILE A 1 96 ? 17.802 -11.806 -21.331 1.00 87.06 96 ILE A CA 1
ATOM 761 C C . ILE A 1 96 ? 17.800 -13.135 -22.078 1.00 87.06 96 ILE A C 1
ATOM 763 O O . ILE A 1 96 ? 17.662 -13.143 -23.301 1.00 87.06 96 ILE A O 1
ATOM 767 N N . ALA A 1 97 ? 18.041 -14.230 -21.361 1.00 83.06 97 ALA A N 1
ATOM 768 C CA . ALA A 1 97 ? 17.922 -15.561 -21.937 1.00 83.06 97 ALA A CA 1
ATOM 769 C C . ALA A 1 97 ? 16.436 -15.871 -22.162 1.00 83.06 97 ALA A C 1
ATOM 771 O O . ALA A 1 97 ? 15.639 -15.734 -21.235 1.00 83.06 97 ALA A O 1
ATOM 772 N N . ASP A 1 98 ? 16.090 -16.259 -23.386 1.00 83.44 98 ASP A N 1
ATOM 773 C CA . ASP A 1 98 ? 14.739 -16.653 -23.782 1.00 83.44 98 ASP A CA 1
ATOM 774 C C . ASP A 1 98 ? 14.810 -18.096 -24.291 1.00 83.44 98 ASP A C 1
ATOM 776 O O . ASP A 1 98 ? 15.336 -18.359 -25.375 1.00 83.44 98 ASP A O 1
ATOM 780 N N . GLU A 1 99 ? 14.414 -19.046 -23.442 1.00 84.50 99 GLU A N 1
ATOM 781 C CA . GLU A 1 99 ? 14.394 -20.465 -23.794 1.00 84.50 99 GLU A CA 1
ATOM 782 C C . GLU A 1 99 ? 13.085 -20.790 -24.515 1.00 84.50 99 GLU A C 1
ATOM 784 O O . GLU A 1 99 ? 11.993 -20.567 -23.991 1.00 84.50 99 GLU A O 1
ATOM 789 N N . GLU A 1 100 ? 13.188 -21.342 -25.724 1.00 87.12 100 GLU A N 1
ATOM 790 C CA . GLU A 1 100 ? 12.017 -21.770 -26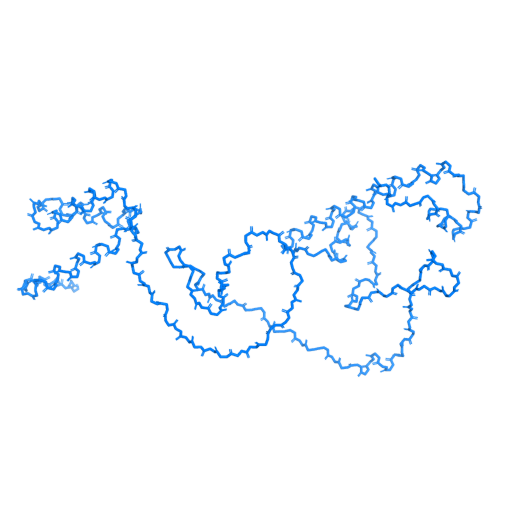.485 1.00 87.12 100 GLU A CA 1
ATOM 791 C C . GLU A 1 100 ? 11.351 -22.971 -25.796 1.00 87.12 100 GLU A C 1
ATOM 793 O O . GLU A 1 100 ? 11.929 -24.055 -25.701 1.00 87.12 100 GLU A O 1
ATOM 798 N N . VAL A 1 101 ? 10.115 -22.784 -25.332 1.00 87.19 101 VAL A N 1
ATOM 799 C CA . VAL A 1 101 ? 9.306 -23.846 -24.715 1.00 87.19 101 VAL A CA 1
ATOM 800 C C . VAL A 1 101 ? 8.411 -24.491 -25.769 1.00 87.19 101 VAL A C 1
ATOM 802 O O . VAL A 1 101 ? 7.822 -23.806 -26.612 1.00 87.19 101 VAL A O 1
ATOM 805 N N . SER A 1 102 ? 8.266 -25.816 -25.724 1.00 93.19 102 SER A N 1
ATOM 806 C CA . SER A 1 102 ? 7.375 -26.513 -26.652 1.00 93.19 102 SER A CA 1
ATOM 807 C C . SER A 1 102 ? 5.898 -26.260 -26.318 1.00 93.19 102 SER A C 1
ATOM 809 O O . SER A 1 102 ? 5.491 -26.199 -25.156 1.00 93.19 102 SER A O 1
ATOM 811 N N . PHE A 1 103 ? 5.049 -26.152 -27.343 1.00 94.31 103 PHE A N 1
ATOM 812 C CA . PHE A 1 103 ? 3.612 -25.939 -27.130 1.00 94.31 103 PHE A CA 1
ATOM 813 C C . PHE A 1 103 ? 2.946 -27.100 -26.383 1.00 94.31 103 PHE A C 1
ATOM 815 O O . PHE A 1 103 ? 2.047 -26.867 -25.576 1.00 94.31 103 PHE A O 1
ATOM 822 N N . ASP A 1 104 ? 3.400 -28.334 -26.614 1.00 94.19 104 ASP A N 1
ATOM 823 C CA . ASP A 1 104 ? 2.858 -29.520 -25.948 1.00 94.19 104 ASP A CA 1
ATOM 824 C C . ASP A 1 104 ? 3.106 -29.482 -24.434 1.00 94.19 104 ASP A C 1
ATOM 826 O O . ASP A 1 104 ? 2.232 -29.870 -23.659 1.00 94.19 104 ASP A O 1
ATOM 830 N N . GLU A 1 105 ? 4.257 -28.973 -23.989 1.00 90.81 105 GLU A N 1
ATOM 831 C CA . GLU A 1 105 ? 4.554 -28.802 -22.562 1.00 90.81 105 GLU A CA 1
ATOM 832 C C . GLU A 1 105 ? 3.648 -27.752 -21.918 1.00 90.81 105 GLU A C 1
ATOM 834 O O . GLU A 1 105 ? 3.110 -27.990 -20.837 1.00 90.81 105 GLU A O 1
ATOM 839 N N . VAL A 1 106 ? 3.418 -26.621 -22.594 1.00 89.44 106 VAL A N 1
ATOM 840 C CA . VAL A 1 106 ? 2.555 -25.543 -22.083 1.00 89.44 106 VAL A CA 1
ATOM 841 C C . VAL A 1 106 ? 1.096 -25.992 -21.997 1.00 89.44 106 VAL A C 1
ATOM 843 O O . VAL A 1 106 ? 0.420 -25.710 -21.010 1.00 89.44 106 VAL A O 1
ATOM 846 N N . ILE A 1 107 ? 0.603 -26.713 -23.009 1.00 94.62 107 ILE A N 1
ATOM 847 C CA . ILE A 1 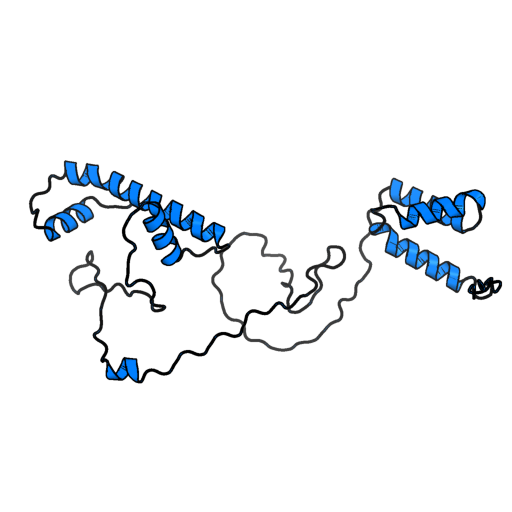107 ? -0.784 -27.201 -23.049 1.00 94.62 107 ILE A CA 1
ATOM 848 C C . ILE A 1 107 ? -1.025 -28.266 -21.974 1.00 94.62 107 ILE A C 1
ATOM 850 O O . ILE A 1 107 ? -2.090 -28.287 -21.357 1.00 94.62 107 ILE A O 1
ATOM 854 N N . ASN A 1 108 ? -0.044 -29.142 -21.741 1.00 93.88 108 ASN A N 1
ATOM 855 C CA . ASN A 1 108 ? -0.149 -30.216 -20.753 1.00 93.88 108 ASN A CA 1
ATOM 856 C C . ASN A 1 108 ? 0.276 -29.789 -19.336 1.00 93.88 108 ASN A C 1
ATOM 858 O O . ASN A 1 108 ? 0.238 -30.612 -18.416 1.00 93.88 108 ASN A O 1
ATOM 862 N N . ALA A 1 109 ? 0.663 -28.525 -19.135 1.00 90.62 109 ALA A N 1
ATOM 863 C CA . ALA A 1 109 ? 1.038 -28.009 -17.828 1.00 90.62 109 ALA A CA 1
ATOM 864 C C . ALA A 1 109 ? -0.162 -28.048 -16.857 1.00 90.62 109 ALA A C 1
ATOM 866 O O . ALA A 1 109 ? -1.277 -27.649 -17.211 1.00 90.62 109 ALA A O 1
ATOM 867 N N . PRO A 1 110 ? 0.028 -28.519 -15.611 1.00 91.75 110 PRO A N 1
ATOM 868 C CA . PRO A 1 110 ? -1.049 -28.563 -14.636 1.00 91.75 110 PRO A CA 1
ATOM 869 C C . PRO A 1 110 ? -1.495 -27.149 -14.253 1.00 91.75 110 PRO A C 1
ATOM 871 O O . PRO A 1 110 ? -0.681 -26.244 -14.072 1.00 91.75 110 PRO A O 1
ATOM 874 N N . LEU A 1 111 ? -2.803 -26.970 -14.068 1.00 89.19 111 LEU A N 1
ATOM 875 C CA . LEU A 1 111 ? -3.361 -25.697 -13.625 1.00 89.19 111 LEU A CA 1
ATOM 876 C C . LEU A 1 111 ? -2.878 -25.348 -12.213 1.00 89.19 111 LEU A C 1
ATOM 878 O O . LEU A 1 111 ? -2.860 -26.188 -11.306 1.00 89.19 111 LEU A O 1
ATOM 882 N N . ASN A 1 112 ? -2.558 -24.071 -12.014 1.00 86.56 112 ASN A N 1
ATOM 883 C CA . ASN A 1 112 ? -2.240 -23.540 -10.697 1.00 86.56 112 ASN A CA 1
ATOM 884 C C . ASN A 1 112 ? -3.444 -23.670 -9.757 1.00 86.56 112 ASN A C 1
ATOM 886 O O . ASN A 1 112 ? -4.603 -23.561 -10.163 1.00 86.56 112 ASN A O 1
ATOM 890 N N . LYS A 1 113 ? -3.169 -23.883 -8.468 1.00 88.69 113 LYS A N 1
ATOM 891 C CA . LYS A 1 113 ? -4.223 -23.951 -7.451 1.00 88.69 113 LYS A CA 1
ATOM 892 C C . LYS A 1 113 ? -4.928 -22.601 -7.350 1.00 88.69 113 LYS A C 1
ATOM 894 O O . LYS A 1 113 ? -4.271 -21.568 -7.231 1.00 88.69 113 LYS A O 1
ATOM 899 N N . CYS A 1 114 ? -6.258 -22.628 -7.356 1.00 91.12 114 CYS A N 1
ATOM 900 C CA . CYS A 1 114 ? -7.054 -21.427 -7.149 1.00 91.12 114 CYS A CA 1
ATOM 901 C C . CYS A 1 114 ? -6.817 -20.887 -5.725 1.00 91.12 114 CYS A C 1
ATOM 903 O O . CYS A 1 114 ? -6.875 -21.674 -4.771 1.00 91.12 114 CYS A O 1
ATOM 905 N N . PRO A 1 115 ? -6.545 -19.581 -5.556 1.00 91.81 115 PRO A N 1
ATOM 906 C CA . PRO A 1 115 ? -6.527 -18.950 -4.244 1.00 91.81 115 PRO A CA 1
ATOM 907 C C . PRO A 1 115 ? -7.868 -19.116 -3.516 1.00 91.81 115 PRO A C 1
ATOM 909 O O . PRO A 1 115 ? -8.923 -19.219 -4.139 1.00 91.81 115 PRO A O 1
ATOM 912 N N . VAL A 1 116 ? -7.826 -19.117 -2.184 1.00 91.88 116 VAL A N 1
ATOM 913 C CA . VAL A 1 116 ? -9.043 -19.081 -1.360 1.00 91.88 116 VAL A CA 1
ATOM 914 C C . VAL A 1 116 ? -9.693 -17.702 -1.489 1.00 91.88 116 VAL A C 1
ATOM 916 O O . VAL A 1 116 ? -8.995 -16.695 -1.620 1.00 91.88 116 VAL A O 1
ATOM 919 N N . GLU A 1 117 ? -11.023 -17.654 -1.441 1.00 93.19 117 GLU A N 1
ATOM 920 C CA . GLU A 1 117 ? -11.769 -16.396 -1.435 1.00 93.19 117 GLU A CA 1
ATOM 921 C C . GLU A 1 117 ? -11.409 -15.519 -0.226 1.00 93.19 117 GLU A C 1
ATOM 923 O O . GLU A 1 117 ? -11.089 -16.003 0.863 1.00 93.19 117 GLU A O 1
ATOM 928 N N . THR A 1 118 ? -11.480 -14.203 -0.419 1.00 93.38 118 THR A N 1
ATOM 929 C CA . THR A 1 118 ? -11.171 -13.219 0.620 1.00 93.38 118 THR A CA 1
ATOM 930 C C . THR A 1 118 ? -12.140 -13.347 1.796 1.00 93.38 118 THR A C 1
ATOM 932 O O . THR A 1 118 ? -13.346 -13.166 1.633 1.00 93.38 118 THR A O 1
ATOM 935 N N . ASN A 1 119 ? -11.614 -13.582 3.000 1.00 93.88 119 ASN A N 1
ATOM 936 C CA . ASN A 1 119 ? -12.377 -13.574 4.246 1.00 93.88 119 ASN A CA 1
ATOM 937 C C . ASN A 1 119 ? -11.779 -12.589 5.268 1.00 93.88 119 ASN A C 1
ATOM 939 O O . ASN A 1 119 ? -10.633 -12.153 5.154 1.00 93.88 119 ASN A O 1
ATOM 943 N N . CYS A 1 120 ? -12.575 -12.201 6.265 1.00 93.19 120 CYS A N 1
ATOM 944 C CA . CYS A 1 120 ? -12.131 -11.352 7.368 1.00 93.19 120 CYS A CA 1
ATOM 945 C C . CYS A 1 120 ? -12.281 -12.108 8.688 1.00 93.19 120 CYS A C 1
ATOM 947 O O . CYS A 1 120 ? -13.365 -12.597 8.999 1.00 93.19 120 CYS A O 1
ATOM 949 N N . ILE A 1 121 ? -11.200 -12.169 9.468 1.00 93.31 121 ILE A N 1
ATOM 950 C CA . ILE A 1 121 ? -11.169 -12.810 10.786 1.00 93.31 121 ILE A CA 1
ATOM 951 C C . ILE A 1 121 ? -10.876 -11.716 11.823 1.00 93.31 121 ILE A C 1
ATOM 953 O O . ILE A 1 121 ? -9.728 -11.277 11.937 1.00 93.31 121 ILE A O 1
ATOM 957 N N . PRO A 1 122 ? -11.894 -11.202 12.533 1.00 93.69 122 PRO A N 1
ATOM 958 C CA . PRO A 1 122 ? -11.686 -10.180 13.550 1.00 93.69 122 PRO A CA 1
ATOM 959 C C . PRO A 1 122 ? -11.013 -10.776 14.794 1.00 93.69 122 PRO A C 1
ATOM 961 O O . PRO A 1 122 ? -11.320 -11.894 15.200 1.00 93.69 122 PRO A O 1
ATOM 964 N N . HIS A 1 123 ? -10.132 -10.002 15.428 1.00 91.94 123 HIS A N 1
ATOM 965 C CA . HIS A 1 123 ? -9.537 -10.315 16.728 1.00 91.94 123 HIS A CA 1
ATOM 966 C C . HIS A 1 123 ? -9.361 -9.032 17.551 1.00 91.94 123 HIS A C 1
ATOM 968 O O . HIS A 1 123 ? -9.402 -7.921 17.016 1.00 91.94 123 HIS A O 1
ATOM 974 N N . TRP A 1 124 ? -9.164 -9.179 18.861 1.00 91.50 124 TRP A N 1
ATOM 975 C CA . TRP A 1 124 ? -8.897 -8.051 19.750 1.00 91.50 124 TRP A CA 1
ATOM 976 C C . TRP A 1 124 ? -7.426 -7.641 19.672 1.00 91.50 124 TRP A C 1
ATOM 978 O O . TRP A 1 124 ? -6.552 -8.328 20.196 1.00 91.50 124 TRP A O 1
ATOM 988 N N . LEU A 1 125 ? -7.153 -6.493 19.051 1.00 91.38 125 LEU A N 1
ATOM 989 C CA . LEU A 1 125 ? -5.806 -5.916 19.026 1.00 91.38 125 LEU A CA 1
ATOM 990 C C . LEU A 1 125 ? -5.423 -5.297 20.378 1.00 91.38 125 LEU A C 1
ATOM 992 O O . LEU A 1 125 ? -4.270 -5.381 20.790 1.00 91.38 125 LEU A O 1
ATOM 996 N N . ALA A 1 126 ? -6.382 -4.671 21.061 1.00 89.19 126 ALA A N 1
ATOM 997 C CA . ALA A 1 126 ? -6.182 -4.049 22.363 1.00 89.19 126 A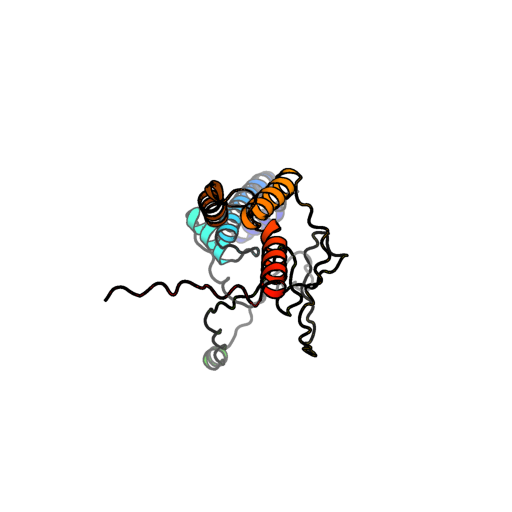LA A CA 1
ATOM 998 C C . ALA A 1 126 ? -7.481 -4.046 23.176 1.00 89.19 126 ALA A C 1
ATOM 1000 O O . ALA A 1 126 ? -8.564 -3.856 22.621 1.00 89.19 126 ALA A O 1
ATOM 1001 N N . ILE A 1 127 ? -7.346 -4.227 24.487 1.00 87.88 127 ILE A N 1
ATOM 1002 C CA . ILE A 1 127 ? -8.401 -4.068 25.488 1.00 87.88 127 ILE A CA 1
ATOM 1003 C C . ILE A 1 127 ? -7.870 -3.044 26.490 1.00 87.88 127 ILE A C 1
ATOM 1005 O O . ILE A 1 127 ? -6.792 -3.235 27.049 1.00 87.88 127 ILE A O 1
ATOM 1009 N N . ASP A 1 128 ? -8.569 -1.919 26.636 1.00 83.94 128 ASP A N 1
ATOM 1010 C CA . ASP A 1 128 ? -8.189 -0.810 27.525 1.00 83.94 128 ASP A CA 1
ATOM 1011 C C . ASP A 1 128 ? -6.739 -0.321 27.327 1.00 83.94 128 ASP A C 1
ATOM 1013 O O . ASP A 1 128 ? -6.019 0.016 28.264 1.00 83.94 128 ASP A O 1
ATOM 1017 N N . GLY A 1 129 ? -6.287 -0.302 26.067 1.00 83.44 129 GLY A N 1
ATOM 1018 C CA . GLY A 1 129 ? -4.938 0.123 25.680 1.00 83.44 129 GLY A CA 1
ATOM 1019 C C . GLY A 1 129 ? -3.845 -0.938 25.857 1.00 83.44 129 GLY A C 1
ATOM 1020 O O . GLY A 1 129 ? -2.714 -0.705 25.434 1.00 83.44 129 GLY A O 1
ATOM 1021 N N . VAL A 1 130 ? -4.168 -2.109 26.415 1.00 85.88 130 VAL A N 1
ATOM 1022 C CA . VAL A 1 130 ? -3.241 -3.239 26.561 1.00 85.88 130 VAL A CA 1
ATOM 1023 C C . VAL A 1 130 ? -3.490 -4.262 25.456 1.00 85.88 130 VAL A C 1
ATOM 1025 O O . VAL A 1 130 ? -4.619 -4.691 25.222 1.00 85.88 130 VAL A O 1
ATOM 1028 N N . GLN A 1 131 ? -2.427 -4.673 24.768 1.00 87.88 131 GLN A N 1
ATOM 1029 C CA . GLN A 1 131 ? -2.498 -5.717 23.750 1.00 87.88 131 GLN A CA 1
ATOM 1030 C C . GLN A 1 131 ? -2.601 -7.105 24.410 1.00 87.88 131 GLN A C 1
ATOM 1032 O O . GLN A 1 131 ? -1.678 -7.489 25.133 1.00 87.88 131 GLN A O 1
ATOM 1037 N N . PRO A 1 132 ? -3.683 -7.880 24.186 1.00 88.12 132 PRO A N 1
ATOM 1038 C CA . PRO A 1 132 ? -3.799 -9.218 24.752 1.00 88.12 132 PRO A CA 1
ATOM 1039 C C . PRO A 1 132 ? -2.815 -10.183 24.081 1.00 88.12 132 PRO A C 1
ATOM 1041 O O . PRO A 1 132 ? -2.557 -10.092 22.878 1.00 88.12 132 PRO A O 1
ATOM 1044 N N . ALA A 1 133 ? -2.300 -11.141 24.852 1.00 87.06 133 ALA A N 1
ATOM 1045 C CA . ALA A 1 133 ? -1.348 -12.154 24.396 1.00 87.06 133 ALA A CA 1
ATOM 1046 C C . ALA A 1 133 ? -2.042 -13.307 23.640 1.00 87.06 133 ALA A C 1
ATOM 1048 O O . ALA A 1 133 ? -2.016 -14.458 24.074 1.00 87.06 133 ALA A O 1
ATOM 1049 N N . ILE A 1 134 ? -2.693 -12.984 22.523 1.00 86.44 134 ILE A N 1
ATOM 1050 C CA . ILE A 1 134 ? -3.274 -13.956 21.585 1.00 86.44 134 ILE A CA 1
ATOM 1051 C C . ILE A 1 134 ? -2.298 -14.241 20.430 1.00 86.44 134 ILE A C 1
ATOM 1053 O O . ILE A 1 134 ? -1.486 -13.370 20.114 1.00 86.44 134 ILE A O 1
ATOM 1057 N N . PRO A 1 135 ? -2.355 -15.424 19.787 1.00 87.44 135 PRO A N 1
ATOM 1058 C CA . PRO A 1 135 ? -1.445 -15.791 18.695 1.00 87.44 135 PRO A CA 1
ATOM 1059 C C . PRO A 1 135 ? -1.417 -14.805 17.517 1.00 87.44 135 PRO A C 1
ATOM 1061 O O . PRO A 1 135 ? -0.404 -14.696 16.831 1.00 87.44 135 PRO A O 1
ATOM 1064 N N . GLU A 1 136 ? -2.522 -14.100 17.274 1.00 88.94 136 GLU A N 1
ATOM 1065 C CA . GLU A 1 136 ? -2.678 -13.114 16.203 1.00 88.94 136 GLU A CA 1
ATOM 1066 C C . GLU A 1 136 ? -1.951 -11.792 16.495 1.00 88.94 136 GLU A C 1
ATOM 1068 O O . GLU A 1 136 ? -1.607 -11.059 15.566 1.00 88.94 136 GLU A O 1
ATOM 1073 N N . ASN A 1 137 ? -1.700 -11.486 17.772 1.00 89.50 137 ASN A N 1
ATOM 1074 C CA . ASN A 1 137 ? -1.043 -10.255 18.187 1.00 89.50 137 ASN A CA 1
ATOM 1075 C C . ASN A 1 137 ? 0.484 -10.435 18.236 1.00 89.50 137 ASN A C 1
ATOM 1077 O O . ASN A 1 137 ? 0.978 -11.459 18.712 1.00 89.50 137 ASN A O 1
ATOM 1081 N N . PRO A 1 138 ? 1.270 -9.436 17.792 1.00 87.19 138 PRO A N 1
ATOM 1082 C CA . PRO A 1 138 ? 2.717 -9.471 17.941 1.00 87.19 138 PRO A CA 1
ATOM 1083 C C . PRO A 1 138 ? 3.110 -9.567 19.418 1.00 87.19 138 PRO A C 1
ATOM 1085 O O . PRO A 1 138 ? 2.596 -8.841 20.266 1.00 87.19 138 PRO A O 1
ATOM 1088 N N . VAL A 1 139 ? 4.085 -10.424 19.718 1.00 82.81 139 VAL A N 1
ATOM 1089 C CA . VAL A 1 139 ? 4.735 -10.418 21.029 1.00 82.81 139 VAL A CA 1
ATOM 1090 C C . VAL A 1 139 ? 5.521 -9.115 21.148 1.00 82.81 139 VAL A C 1
ATOM 1092 O O . VAL A 1 139 ? 6.269 -8.746 20.239 1.00 82.81 139 VAL A O 1
ATOM 1095 N N . ALA A 1 140 ? 5.331 -8.399 22.254 1.00 69.44 140 ALA A N 1
ATOM 1096 C CA . ALA A 1 140 ? 6.072 -7.182 22.540 1.00 69.44 140 ALA A CA 1
ATOM 1097 C C . ALA A 1 140 ? 7.560 -7.514 22.745 1.00 69.44 140 ALA A C 1
ATOM 1099 O O . ALA A 1 140 ? 7.997 -7.787 23.858 1.00 69.44 140 ALA A O 1
ATOM 1100 N N . ASP A 1 141 ? 8.345 -7.500 21.667 1.00 63.84 141 ASP A N 1
ATOM 1101 C CA . ASP A 1 141 ? 9.802 -7.540 21.740 1.00 63.84 141 ASP A CA 1
ATOM 1102 C C . ASP A 1 141 ? 10.311 -6.149 22.163 1.00 63.84 141 ASP A C 1
ATOM 1104 O O . ASP A 1 141 ? 10.243 -5.206 21.363 1.00 63.84 141 ASP A O 1
ATOM 1108 N N . PRO A 1 142 ? 10.893 -5.983 23.367 1.00 57.78 142 PRO A N 1
ATOM 1109 C CA . PRO A 1 142 ? 11.336 -4.677 23.867 1.00 57.78 142 PRO A CA 1
ATOM 1110 C C . PRO A 1 142 ? 12.526 -4.075 23.090 1.00 57.78 142 PRO A C 1
ATOM 1112 O O . PRO A 1 142 ? 12.992 -2.989 23.420 1.00 57.78 142 PRO A O 1
ATOM 1115 N N . VAL A 1 143 ? 13.031 -4.749 22.048 1.00 55.03 143 VAL A N 1
ATOM 1116 C CA . VAL A 1 143 ? 14.260 -4.379 21.318 1.00 55.03 143 VAL A CA 1
ATOM 1117 C C . VAL A 1 143 ? 13.983 -3.841 19.902 1.00 55.03 143 VAL A C 1
ATOM 1119 O O . VAL A 1 143 ? 14.904 -3.407 19.209 1.00 55.03 143 VAL A O 1
ATOM 1122 N N . ARG A 1 144 ? 12.729 -3.824 19.426 1.00 53.19 144 ARG A N 1
ATOM 1123 C CA . ARG A 1 144 ? 12.433 -3.552 18.003 1.00 53.19 144 ARG A CA 1
ATOM 1124 C C . ARG A 1 144 ? 11.974 -2.128 17.663 1.00 53.19 144 ARG A C 1
ATOM 1126 O O . ARG A 1 144 ? 11.504 -1.901 16.551 1.00 53.19 144 ARG A O 1
ATOM 1133 N N . SER A 1 145 ? 12.199 -1.146 18.538 1.00 47.78 145 SER A N 1
ATOM 1134 C CA . SER A 1 145 ? 11.920 0.286 18.301 1.00 47.78 145 SER A CA 1
ATOM 1135 C C . SER A 1 145 ? 12.879 0.982 17.309 1.00 47.78 145 SER A C 1
ATOM 1137 O O . SER A 1 145 ? 13.154 2.175 17.423 1.00 47.78 145 SER A O 1
ATOM 1139 N N . ALA A 1 146 ? 13.371 0.271 16.291 1.00 45.59 146 ALA A N 1
ATOM 1140 C CA . ALA A 1 146 ? 14.122 0.856 15.182 1.00 45.59 146 ALA A CA 1
ATOM 1141 C C . ALA A 1 146 ? 13.503 0.428 13.839 1.00 45.59 146 ALA A C 1
ATOM 1143 O O . ALA A 1 146 ? 13.269 -0.769 13.634 1.00 45.59 146 ALA A O 1
ATOM 1144 N N . PRO A 1 147 ? 13.281 1.352 12.881 1.00 45.75 147 PRO A N 1
ATOM 1145 C CA . PRO A 1 147 ? 12.721 1.008 11.587 1.00 45.75 147 PRO A CA 1
ATOM 1146 C C . PRO A 1 147 ? 13.820 0.351 10.750 1.00 45.75 147 PRO A C 1
ATOM 1148 O O . PRO A 1 147 ? 14.563 1.004 10.022 1.00 45.75 147 PRO A O 1
ATOM 1151 N N . LYS A 1 148 ? 13.956 -0.970 10.851 1.00 41.69 148 LYS A N 1
ATOM 1152 C CA . LYS A 1 148 ? 14.702 -1.759 9.868 1.00 41.69 148 LYS A CA 1
ATOM 1153 C C . LYS A 1 148 ? 13.717 -2.652 9.133 1.00 41.69 148 LYS A C 1
ATOM 1155 O O . LYS A 1 148 ? 13.243 -3.644 9.684 1.00 41.69 148 LYS A O 1
ATOM 1160 N N . ARG A 1 149 ? 13.445 -2.286 7.871 1.00 52.41 149 ARG A N 1
ATOM 1161 C CA . ARG A 1 149 ? 12.928 -3.187 6.830 1.00 52.41 149 ARG A CA 1
ATOM 1162 C C . ARG A 1 149 ? 13.668 -4.519 6.970 1.00 52.41 149 ARG A C 1
ATOM 1164 O O . ARG A 1 149 ? 14.881 -4.561 6.767 1.00 52.41 149 ARG A O 1
ATOM 1171 N N . ARG A 1 150 ? 12.976 -5.582 7.376 1.00 42.12 150 ARG A N 1
ATOM 1172 C CA . ARG A 1 150 ? 13.569 -6.918 7.485 1.00 42.12 150 ARG A CA 1
ATOM 1173 C C . ARG A 1 150 ? 12.861 -7.874 6.538 1.00 42.12 150 ARG A C 1
ATOM 1175 O O . ARG A 1 150 ? 11.640 -7.985 6.565 1.00 42.12 150 ARG A O 1
ATOM 1182 N N . LYS A 1 151 ? 13.692 -8.513 5.710 1.00 36.84 151 LYS A N 1
ATOM 1183 C CA . LYS A 1 151 ? 13.407 -9.719 4.933 1.00 36.84 151 LYS A CA 1
ATOM 1184 C C . LYS A 1 151 ? 12.839 -10.801 5.859 1.00 36.84 151 LYS A C 1
ATOM 1186 O O . LYS A 1 151 ? 13.249 -10.890 7.016 1.00 36.84 151 LYS A O 1
ATOM 1191 N N . ALA A 1 152 ? 11.886 -11.563 5.335 1.00 35.75 152 ALA A N 1
ATOM 1192 C CA . ALA A 1 152 ? 11.231 -12.663 6.023 1.00 35.75 152 ALA A CA 1
ATOM 1193 C C . ALA A 1 152 ? 12.181 -13.862 6.153 1.00 35.75 152 ALA A C 1
ATOM 1195 O O . ALA A 1 152 ? 12.768 -14.290 5.162 1.00 35.75 152 ALA A O 1
ATOM 1196 N N . GLU A 1 153 ? 12.285 -14.411 7.360 1.00 34.41 153 GLU A N 1
ATOM 1197 C CA . GLU A 1 153 ? 12.778 -15.765 7.602 1.00 34.41 153 GLU A CA 1
ATOM 1198 C C . GLU A 1 153 ? 11.660 -16.560 8.282 1.00 34.41 153 GLU A C 1
ATOM 1200 O O . GLU A 1 153 ? 10.920 -16.043 9.121 1.00 34.41 153 GLU A O 1
ATOM 1205 N N . ILE A 1 154 ? 11.504 -17.798 7.823 1.00 38.72 154 ILE A N 1
ATOM 1206 C CA . ILE A 1 154 ? 10.405 -18.719 8.105 1.00 38.72 154 ILE A CA 1
ATOM 1207 C C . ILE A 1 154 ? 10.654 -19.388 9.462 1.00 38.72 154 ILE A C 1
ATOM 1209 O O . ILE A 1 154 ? 11.688 -20.027 9.645 1.00 38.72 154 ILE A O 1
ATOM 1213 N N . ALA A 1 155 ? 9.698 -19.286 10.389 1.00 32.00 155 ALA A N 1
ATOM 1214 C CA . ALA A 1 155 ? 9.691 -20.042 11.641 1.00 32.00 155 ALA A CA 1
ATOM 1215 C C . ALA A 1 155 ? 8.498 -21.015 11.675 1.00 32.00 155 ALA A C 1
ATOM 1217 O O . ALA A 1 155 ? 7.366 -20.655 11.359 1.00 32.00 155 ALA A O 1
ATOM 1218 N N . VAL A 1 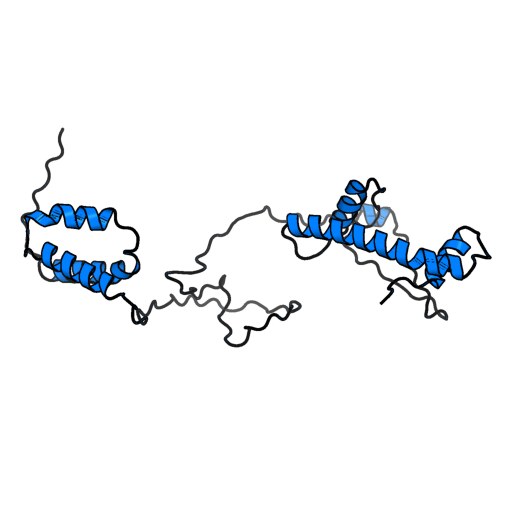156 ? 8.800 -22.266 12.023 1.00 31.20 156 VAL A N 1
ATOM 1219 C CA . VAL A 1 156 ? 7.923 -23.450 12.071 1.00 31.20 156 VAL A CA 1
ATOM 1220 C C . VAL A 1 156 ? 6.948 -23.367 13.265 1.00 31.20 156 VAL A C 1
ATOM 1222 O O . VAL A 1 156 ? 7.366 -22.898 14.325 1.00 31.20 156 VAL A O 1
ATOM 1225 N N . PRO A 1 157 ? 5.679 -23.827 13.158 1.00 34.72 157 PRO A N 1
ATOM 1226 C CA . PRO A 1 157 ? 4.698 -23.696 14.234 1.00 34.72 157 PRO A CA 1
ATOM 1227 C C . PRO A 1 157 ? 4.776 -24.869 15.223 1.00 34.72 157 PRO A C 1
ATOM 1229 O O . PRO A 1 157 ? 4.825 -26.032 14.823 1.00 34.72 157 PRO A O 1
ATOM 1232 N N . GLY A 1 158 ? 4.734 -24.578 16.525 1.00 30.73 158 GLY A N 1
ATOM 1233 C CA . GLY A 1 158 ? 4.675 -25.599 17.570 1.00 30.73 158 GLY A CA 1
ATOM 1234 C C . GLY A 1 158 ? 4.168 -25.065 18.912 1.00 30.73 158 GLY A C 1
ATOM 1235 O O . GLY A 1 158 ? 4.799 -24.200 19.506 1.00 30.73 158 GLY A O 1
ATOM 1236 N N . ALA A 1 159 ? 3.069 -25.668 19.379 1.00 32.22 159 ALA A N 1
ATOM 1237 C CA . ALA A 1 159 ? 2.472 -25.620 20.721 1.00 32.22 159 ALA A CA 1
ATOM 1238 C C . ALA A 1 159 ? 1.711 -24.341 21.137 1.00 32.22 159 ALA A C 1
ATOM 1240 O O . ALA A 1 159 ? 2.227 -23.432 21.783 1.00 32.22 159 ALA A O 1
ATOM 1241 N N . SER A 1 160 ? 0.408 -24.362 20.856 1.00 37.16 160 SER A N 1
ATOM 1242 C CA . SER A 1 160 ? -0.632 -23.550 21.481 1.00 37.16 160 SER A CA 1
ATOM 1243 C C . SER A 1 160 ? -0.879 -23.986 22.933 1.00 37.16 160 SER A C 1
ATOM 1245 O O . SER A 1 160 ? -1.465 -25.034 23.191 1.00 37.16 160 SER A O 1
ATOM 1247 N N . SER A 1 161 ? -0.484 -23.138 23.883 1.00 33.81 161 SER A N 1
ATOM 1248 C CA . SER A 1 161 ? -1.070 -23.099 25.226 1.00 33.81 161 SER A CA 1
ATOM 1249 C C . SER A 1 161 ? -1.785 -21.766 25.367 1.00 33.81 161 SER A C 1
ATOM 1251 O O . SER A 1 161 ? -1.144 -20.723 25.486 1.00 33.81 161 SER A O 1
ATOM 1253 N N . VAL A 1 162 ? -3.116 -21.808 25.319 1.00 39.03 162 VAL A N 1
ATOM 1254 C CA . VAL A 1 162 ? -3.981 -20.674 25.650 1.00 39.03 162 VAL A CA 1
ATOM 1255 C C . VAL A 1 162 ? -3.788 -20.393 27.138 1.00 39.03 162 VAL A C 1
ATOM 1257 O O . VAL A 1 162 ? -4.370 -21.063 27.987 1.00 39.03 162 VAL A O 1
ATOM 1260 N N . LYS A 1 163 ? -2.909 -19.444 27.463 1.00 38.59 163 LYS A N 1
ATOM 1261 C CA . LYS A 1 163 ? -2.962 -18.761 28.752 1.00 38.59 163 LYS A CA 1
ATOM 1262 C C . LYS A 1 163 ? -4.005 -17.668 28.597 1.00 38.59 163 LYS A C 1
ATOM 1264 O O . LYS A 1 163 ? -3.812 -16.758 27.794 1.00 38.59 163 LYS A O 1
ATOM 1269 N N . GLU A 1 164 ? -5.108 -17.781 29.328 1.00 37.09 164 GLU A N 1
ATOM 1270 C CA . GLU A 1 164 ? -5.974 -16.630 29.569 1.00 37.09 164 GLU A CA 1
ATOM 1271 C C . GLU A 1 164 ? -5.085 -15.477 30.057 1.00 37.09 164 GLU A C 1
ATOM 1273 O O . GLU A 1 164 ? -4.274 -15.686 30.968 1.00 37.09 164 GLU A O 1
ATOM 1278 N N . PRO A 1 165 ? -5.146 -14.287 29.436 1.00 45.19 165 PRO A N 1
ATOM 1279 C CA . PRO A 1 165 ? -4.422 -13.152 29.964 1.00 45.19 165 PRO A CA 1
ATOM 1280 C C . PRO A 1 165 ? -5.049 -12.815 31.316 1.00 45.19 165 PRO A C 1
ATOM 1282 O O . PRO A 1 165 ? -6.183 -12.343 31.383 1.00 45.19 165 PRO A O 1
ATOM 1285 N N . GLU A 1 166 ? -4.311 -13.073 32.398 1.00 37.62 166 GLU A N 1
ATOM 1286 C CA . GLU A 1 166 ? -4.580 -12.446 33.685 1.00 37.62 166 GLU A CA 1
ATOM 1287 C C . GLU A 1 166 ? -4.559 -10.935 33.454 1.00 37.62 166 GLU A C 1
ATOM 1289 O O . GLU A 1 166 ? -3.501 -10.313 33.338 1.00 37.62 166 GLU A O 1
ATOM 1294 N N . VAL A 1 167 ? -5.747 -10.340 33.375 1.00 43.56 167 VAL A N 1
ATOM 1295 C CA . VAL A 1 167 ? -5.927 -8.903 33.532 1.00 43.56 167 VAL A CA 1
ATOM 1296 C C . VAL A 1 167 ? -5.638 -8.621 35.000 1.00 43.56 167 VAL A C 1
ATOM 1298 O O . VAL A 1 167 ? -6.540 -8.560 35.829 1.00 43.56 167 VAL A O 1
ATOM 1301 N N . GLN A 1 168 ? -4.358 -8.538 35.355 1.00 37.16 168 GLN A N 1
ATOM 1302 C CA . GLN A 1 168 ? -3.965 -7.984 36.637 1.00 37.16 168 GLN A CA 1
ATOM 1303 C C . GLN A 1 168 ? -4.349 -6.503 36.588 1.00 37.16 168 GLN A C 1
ATOM 1305 O O . GLN A 1 168 ? -3.806 -5.775 35.751 1.00 37.16 168 GLN A O 1
ATOM 1310 N N . PRO A 1 169 ? -5.266 -6.015 37.444 1.00 43.41 169 PRO A N 1
ATOM 1311 C CA . PRO A 1 169 ? -5.524 -4.592 37.544 1.00 43.41 169 PRO A CA 1
ATOM 1312 C C . PRO A 1 169 ? -4.358 -3.972 38.320 1.00 43.41 169 PRO A C 1
ATOM 1314 O O . PRO A 1 169 ? -4.461 -3.650 39.499 1.00 43.41 169 PRO A O 1
ATOM 1317 N N . ILE A 1 170 ? -3.207 -3.862 37.664 1.00 44.66 170 ILE A N 1
ATOM 1318 C CA . ILE A 1 170 ? -2.047 -3.111 38.136 1.00 44.66 170 ILE A CA 1
ATOM 1319 C C . ILE A 1 170 ? -1.775 -2.043 37.087 1.00 44.66 170 ILE A C 1
ATOM 1321 O O . ILE A 1 170 ? -0.751 -2.003 36.414 1.00 44.66 170 ILE A O 1
ATOM 1325 N N . VAL A 1 171 ? -2.746 -1.154 36.943 1.00 47.59 171 VAL A N 1
ATOM 1326 C CA . VAL A 1 171 ? -2.468 0.201 36.501 1.00 47.59 171 VAL A CA 1
ATOM 1327 C C . VAL A 1 171 ? -2.932 1.060 37.655 1.00 47.59 171 VAL A C 1
ATOM 1329 O O . VAL A 1 171 ? -4.103 1.026 38.031 1.00 47.59 171 VAL A O 1
ATOM 1332 N N . SER A 1 172 ? -2.003 1.790 38.267 1.00 45.81 172 SER A N 1
ATOM 1333 C CA . SER A 1 172 ? -2.343 2.955 39.072 1.00 45.81 172 SER A CA 1
ATOM 1334 C C . SER A 1 172 ? -3.148 3.878 38.164 1.00 45.81 172 SER A C 1
ATOM 1336 O O . SER A 1 172 ? -2.576 4.627 37.375 1.00 45.81 172 SER A O 1
ATOM 1338 N N . HIS A 1 173 ? -4.465 3.723 38.178 1.00 57.69 173 HIS A N 1
ATOM 1339 C CA . HIS A 1 173 ? -5.388 4.509 37.382 1.00 57.69 173 HIS A CA 1
ATOM 1340 C C . HIS A 1 173 ? -5.087 5.973 37.689 1.00 57.69 173 HIS A C 1
ATOM 1342 O O . HIS A 1 173 ? -5.276 6.434 38.817 1.00 57.69 173 HIS A O 1
ATOM 1348 N N . ILE A 1 174 ? -4.538 6.684 36.705 1.00 65.62 174 ILE A N 1
ATOM 1349 C CA . ILE A 1 174 ? -4.254 8.112 36.804 1.00 65.62 174 ILE A CA 1
ATOM 1350 C C . ILE A 1 174 ? -5.602 8.815 36.647 1.00 65.62 174 ILE A C 1
ATOM 1352 O O . ILE A 1 174 ? -5.928 9.351 35.594 1.00 65.62 174 ILE A O 1
ATOM 1356 N N . LEU A 1 175 ? -6.432 8.731 37.684 1.00 79.25 175 LEU A N 1
ATOM 1357 C CA . LEU A 1 175 ? -7.676 9.475 37.759 1.00 79.25 175 LEU A CA 1
ATOM 1358 C C . LEU A 1 175 ? -7.325 10.938 38.002 1.00 79.25 175 LEU A C 1
ATOM 1360 O O . LEU A 1 175 ? -6.609 11.251 38.957 1.00 79.25 175 LEU A O 1
ATOM 1364 N N . SER A 1 176 ? -7.844 11.831 37.161 1.00 86.62 176 SER A N 1
ATOM 1365 C CA . SER A 1 176 ? -7.757 13.264 37.429 1.00 86.62 176 SER A CA 1
ATOM 1366 C C . SER A 1 176 ? -8.475 13.600 38.739 1.00 86.62 176 SER A C 1
ATOM 1368 O O . SER A 1 176 ? -9.402 12.903 39.159 1.00 86.62 176 SER A O 1
ATOM 1370 N N . GLN A 1 177 ? -8.066 14.693 39.384 1.00 85.94 177 GLN A N 1
ATOM 1371 C CA . GLN A 1 177 ? -8.715 15.170 40.607 1.00 85.94 177 GLN A CA 1
ATOM 1372 C C . GLN A 1 177 ? -10.218 15.423 40.393 1.00 85.94 177 GLN A C 1
ATOM 1374 O O . GLN A 1 177 ? -11.029 15.125 41.263 1.00 85.94 177 GLN A O 1
ATOM 1379 N N . GLU A 1 178 ? -10.598 15.908 39.211 1.00 88.06 178 GLU A N 1
ATOM 1380 C CA . GLU A 1 178 ? -11.994 16.149 38.833 1.00 88.06 178 GLU A CA 1
ATOM 1381 C C . GLU A 1 178 ? -12.805 14.849 38.737 1.00 88.06 178 GLU A C 1
ATOM 1383 O O . GLU A 1 178 ? -13.923 14.790 39.244 1.00 88.06 178 GLU A O 1
ATOM 1388 N N . LEU A 1 179 ? -12.235 13.783 38.160 1.00 87.94 179 LEU A N 1
ATOM 1389 C CA . LEU A 1 179 ? -12.897 12.475 38.071 1.00 87.94 179 LEU A CA 1
ATOM 1390 C C . LEU A 1 179 ? -13.080 11.828 39.449 1.00 87.94 179 LEU A C 1
ATOM 1392 O O . LEU A 1 179 ? -14.091 11.169 39.689 1.00 87.94 179 LEU A O 1
ATOM 1396 N N . GLN A 1 180 ? -12.129 12.031 40.363 1.00 88.69 180 GLN A N 1
ATOM 1397 C CA . GLN A 1 180 ? -12.250 11.562 41.746 1.00 88.69 180 GLN A CA 1
ATOM 1398 C C . GLN A 1 180 ? -13.375 12.297 42.481 1.00 88.69 180 GLN A C 1
ATOM 1400 O O . GLN A 1 180 ? -14.245 11.647 43.056 1.00 88.69 180 GLN A O 1
ATOM 1405 N N . LEU A 1 181 ? -13.416 13.631 42.385 1.00 89.50 181 LEU A N 1
ATOM 1406 C CA . LEU A 1 181 ? -14.489 14.443 42.970 1.00 89.50 181 LEU A CA 1
ATOM 1407 C C . LEU A 1 181 ? -15.860 14.080 42.388 1.00 89.50 181 LEU A C 1
ATOM 1409 O O . LEU A 1 181 ? -16.842 14.002 43.125 1.00 89.50 181 LEU A O 1
ATOM 1413 N N . TYR A 1 182 ? -15.934 13.814 41.080 1.00 90.12 182 TYR A N 1
ATOM 1414 C CA . TYR A 1 182 ? -17.155 13.330 40.437 1.00 90.12 182 TYR A CA 1
ATOM 1415 C C . TYR A 1 182 ? -17.606 11.986 41.029 1.00 90.12 182 TYR A C 1
ATOM 1417 O O . TYR A 1 182 ? -18.762 11.838 41.426 1.00 90.12 182 TYR A O 1
ATOM 1425 N N . PHE A 1 183 ? -16.692 11.019 41.152 1.00 90.38 183 PHE A N 1
ATOM 1426 C CA . PHE A 1 183 ? -16.986 9.710 41.735 1.00 90.38 183 PHE A CA 1
ATOM 1427 C C . PHE A 1 183 ? -17.448 9.806 43.198 1.00 90.38 183 PHE A C 1
ATOM 1429 O O . PHE A 1 183 ? -18.461 9.206 43.569 1.00 90.38 183 PHE A O 1
ATOM 1436 N N . GLU A 1 184 ? -16.759 10.590 44.029 1.00 90.31 184 GLU A N 1
ATOM 1437 C CA . GLU A 1 184 ? -17.154 10.839 45.421 1.00 90.31 184 GLU A CA 1
ATOM 1438 C C . GLU A 1 184 ? -18.554 11.454 45.491 1.00 90.31 184 GLU A C 1
ATOM 1440 O O . GLU A 1 184 ? -19.433 10.940 46.186 1.00 90.31 184 GLU A O 1
ATOM 1445 N N . ARG A 1 185 ? -18.815 12.484 44.681 1.00 88.69 185 ARG A N 1
ATOM 1446 C CA . ARG A 1 185 ? -20.106 13.171 44.670 1.00 88.69 185 ARG A CA 1
ATOM 1447 C C . ARG A 1 185 ? -21.261 12.253 44.267 1.00 88.69 185 ARG A C 1
ATOM 1449 O O . ARG A 1 185 ? -22.311 12.282 44.908 1.00 88.69 185 ARG A O 1
ATOM 1456 N N . ILE A 1 186 ? -21.078 11.425 43.237 1.00 89.75 186 ILE A N 1
ATOM 1457 C CA . ILE A 1 186 ? -22.095 10.463 42.781 1.00 89.75 186 ILE A CA 1
ATOM 1458 C C . ILE A 1 186 ? -22.335 9.379 43.845 1.00 89.75 186 ILE A C 1
ATOM 1460 O O . ILE A 1 186 ? -23.485 9.055 44.151 1.00 89.75 186 ILE A O 1
ATOM 1464 N N . THR A 1 187 ? -21.274 8.834 44.452 1.00 88.62 187 THR A N 1
ATOM 1465 C CA . THR A 1 187 ? -21.406 7.779 45.473 1.00 88.62 187 THR A CA 1
ATOM 1466 C C . THR A 1 187 ? -22.055 8.275 46.768 1.00 88.62 187 THR A C 1
ATOM 1468 O O . THR A 1 187 ? -22.843 7.540 47.367 1.00 88.62 187 THR A O 1
ATOM 1471 N N . GLU A 1 188 ? -21.813 9.522 47.183 1.00 88.31 188 GLU A N 1
ATOM 1472 C CA . GLU A 1 188 ? -22.505 10.152 48.317 1.00 88.31 188 GLU A CA 1
ATOM 1473 C C . GLU A 1 188 ? -24.009 10.330 48.068 1.00 88.31 188 GLU A C 1
ATOM 1475 O O . GLU A 1 188 ? -24.832 10.003 48.932 1.00 88.31 188 GLU A O 1
ATOM 1480 N N . ILE A 1 189 ? -24.383 10.811 46.876 1.00 87.19 189 ILE A N 1
ATOM 1481 C CA . ILE A 1 189 ? -25.789 10.980 46.479 1.00 87.19 189 ILE A CA 1
ATOM 1482 C C . ILE A 1 189 ? -26.505 9.618 46.488 1.00 87.19 189 ILE A C 1
ATOM 1484 O O . ILE A 1 189 ? -27.595 9.489 47.054 1.00 87.19 189 ILE A O 1
ATOM 1488 N N . LEU A 1 190 ? -25.861 8.572 45.955 1.00 84.12 190 LEU A N 1
ATOM 1489 C CA . LEU A 1 190 ? -26.396 7.204 45.929 1.00 84.12 190 LEU A CA 1
ATOM 1490 C C . LEU A 1 190 ? -26.557 6.587 47.330 1.00 84.12 190 LEU A C 1
ATOM 1492 O O . LEU A 1 190 ? -27.521 5.856 47.563 1.00 84.12 190 LEU A O 1
ATOM 1496 N N . LYS A 1 191 ? -25.676 6.914 48.286 1.00 83.69 191 LYS A N 1
ATOM 1497 C CA . LYS A 1 191 ? -25.773 6.458 49.689 1.00 83.69 191 LYS A CA 1
ATOM 1498 C C . LYS A 1 191 ? -26.889 7.133 50.494 1.00 83.69 191 LYS A C 1
ATOM 1500 O O . LYS A 1 191 ? -27.167 6.696 51.609 1.00 83.69 191 LYS A O 1
ATOM 1505 N N . GLY A 1 192 ? -27.561 8.139 49.931 1.00 78.56 192 GLY A N 1
ATOM 1506 C CA . GLY A 1 192 ? -28.728 8.780 50.538 1.00 78.56 192 GLY A CA 1
ATOM 1507 C C . GLY A 1 192 ? -28.458 10.141 51.176 1.00 78.56 192 GLY A C 1
ATOM 1508 O O . GLY A 1 192 ? -29.291 10.599 51.949 1.00 78.56 192 GLY A O 1
ATOM 1509 N N . ALA A 1 193 ? -27.339 10.804 50.856 1.00 69.06 193 ALA A N 1
ATOM 1510 C CA . ALA A 1 193 ? -27.081 12.157 51.351 1.00 69.06 193 ALA A CA 1
ATOM 1511 C C . ALA A 1 193 ? -28.109 13.180 50.823 1.00 69.06 193 ALA A C 1
ATOM 1513 O O . ALA A 1 193 ? -28.498 14.089 51.554 1.00 69.06 193 ALA A O 1
ATOM 1514 N N . GLN A 1 194 ? -28.556 13.034 49.566 1.00 75.94 194 GLN A N 1
ATOM 1515 C CA . GLN A 1 194 ? -29.504 13.943 48.904 1.00 75.94 194 GLN A CA 1
ATOM 1516 C C . GLN A 1 194 ? -30.407 13.170 47.930 1.00 75.94 194 GLN A C 1
ATOM 1518 O O . GLN A 1 194 ? -29.985 12.810 46.836 1.00 75.94 194 GLN A O 1
ATOM 1523 N N . GLU A 1 195 ? -31.654 12.906 48.327 1.00 76.88 195 GLU A N 1
ATOM 1524 C CA . GLU A 1 195 ? -32.626 12.136 47.528 1.00 76.88 195 GLU A CA 1
ATOM 1525 C C . GLU A 1 195 ? -33.106 12.892 46.278 1.00 76.88 195 GLU A C 1
ATOM 1527 O O . GLU A 1 195 ? -33.315 12.285 45.235 1.00 76.88 195 GLU A O 1
ATOM 1532 N N . GLU A 1 196 ? -33.179 14.222 46.356 1.00 81.56 196 GLU A N 1
ATOM 1533 C CA . GLU A 1 196 ? -33.646 15.110 45.280 1.00 81.56 196 GLU A CA 1
ATOM 1534 C C . GLU A 1 196 ? -32.710 15.144 44.061 1.00 81.56 196 GLU A C 1
ATOM 1536 O O . GLU A 1 196 ? -33.152 15.402 42.947 1.00 81.56 196 GLU A O 1
ATOM 1541 N N . LEU A 1 197 ? -31.416 14.865 44.258 1.00 84.25 197 LEU A N 1
ATOM 1542 C CA . LEU A 1 197 ? -30.405 14.889 43.194 1.00 84.25 197 LEU A CA 1
ATOM 1543 C C . LEU A 1 197 ? -30.125 13.505 42.598 1.00 84.25 197 LEU A C 1
ATOM 1545 O O . LEU A 1 197 ? -29.297 13.393 41.694 1.00 84.25 197 LEU A O 1
ATOM 1549 N N . LYS A 1 198 ? -30.785 12.447 43.091 1.00 86.31 198 LYS A N 1
ATOM 1550 C CA . LYS A 1 198 ? -30.551 11.072 42.622 1.00 86.31 198 LYS A CA 1
ATOM 1551 C C . LYS A 1 198 ? -30.884 10.911 41.143 1.00 86.31 198 LYS A C 1
ATOM 1553 O O . LYS A 1 198 ? -30.082 10.339 40.412 1.00 86.31 198 LYS A O 1
ATOM 1558 N N . ASP A 1 199 ? -32.013 11.455 40.697 1.00 86.31 199 ASP A N 1
ATOM 1559 C CA . ASP A 1 199 ? -32.444 11.329 39.302 1.00 86.31 199 ASP A CA 1
ATOM 1560 C C . ASP A 1 199 ? -31.487 12.064 38.353 1.00 86.31 199 ASP A C 1
ATOM 1562 O O . ASP A 1 199 ? -31.062 11.500 37.347 1.00 86.31 199 ASP A O 1
ATOM 1566 N N . SER A 1 200 ? -31.036 13.267 38.725 1.00 86.88 200 SER A N 1
ATOM 1567 C CA . SER A 1 200 ? -30.031 14.021 37.962 1.00 86.88 200 SER A CA 1
ATOM 1568 C C . SER A 1 200 ? -28.656 13.347 37.949 1.00 86.88 200 SER A C 1
ATOM 1570 O O . SER A 1 200 ? -27.965 13.371 36.932 1.00 86.88 200 SER A O 1
ATOM 1572 N N . ALA A 1 201 ? -28.246 12.718 39.055 1.00 88.62 201 ALA A N 1
ATOM 1573 C CA . ALA A 1 201 ? -27.001 11.955 39.118 1.00 88.62 201 ALA A CA 1
ATOM 1574 C C . ALA A 1 201 ? -27.042 10.715 38.209 1.00 88.62 201 ALA A C 1
ATOM 1576 O O . ALA A 1 201 ? -26.061 10.417 37.529 1.00 88.62 201 ALA A O 1
ATOM 1577 N N . LEU A 1 202 ? -28.180 10.014 38.154 1.00 87.94 202 LEU A N 1
ATOM 1578 C CA . LEU A 1 202 ? -28.379 8.870 37.260 1.00 87.94 202 LEU A CA 1
ATOM 1579 C C . LEU A 1 202 ? -28.438 9.292 35.788 1.00 87.94 202 LEU A C 1
ATOM 1581 O O . LEU A 1 202 ? -27.870 8.610 34.937 1.00 87.94 202 LEU A O 1
ATOM 1585 N N . GLU A 1 203 ? -29.078 10.421 35.486 1.00 90.19 203 GLU A N 1
ATOM 1586 C CA . GLU A 1 203 ? -29.105 10.995 34.138 1.00 90.19 203 GLU A CA 1
ATOM 1587 C C . GLU A 1 203 ? -27.704 11.411 33.670 1.00 90.19 203 GLU A C 1
ATOM 1589 O O . GLU A 1 203 ? -27.318 11.122 32.534 1.00 90.19 203 GLU A O 1
ATOM 1594 N N . SER A 1 204 ? -26.909 12.009 34.566 1.00 89.62 204 SER A N 1
ATOM 1595 C CA . SER A 1 204 ? -25.501 12.318 34.307 1.00 89.62 204 SER A CA 1
ATOM 1596 C C . SER A 1 204 ? -24.699 11.047 34.029 1.00 89.62 204 SER A C 1
ATOM 1598 O O . SER A 1 204 ? -24.026 10.989 33.008 1.00 89.62 204 SER A O 1
ATOM 1600 N N . LEU A 1 205 ? -24.831 9.998 34.847 1.00 89.44 205 LEU A N 1
ATOM 1601 C CA . LEU A 1 205 ? -24.117 8.733 34.632 1.00 89.44 205 LEU A CA 1
ATOM 1602 C C . LEU A 1 205 ? -24.489 8.055 33.298 1.00 89.44 205 LEU A C 1
ATOM 1604 O O . LEU A 1 205 ? -23.653 7.394 32.687 1.00 89.44 205 LEU A O 1
ATOM 1608 N N . ALA A 1 206 ? -25.740 8.199 32.853 1.00 89.44 206 ALA A N 1
ATOM 1609 C CA . ALA A 1 206 ? -26.228 7.606 31.609 1.00 89.44 206 ALA A CA 1
ATOM 1610 C C . ALA A 1 206 ? -25.783 8.366 30.350 1.00 89.44 206 ALA A C 1
ATOM 1612 O O . ALA A 1 206 ? -25.660 7.760 29.285 1.00 89.44 206 ALA A O 1
ATOM 1613 N N . THR A 1 207 ? -25.577 9.679 30.461 1.00 90.69 207 THR A N 1
ATOM 1614 C CA . THR A 1 207 ? -25.353 10.564 29.306 1.00 90.69 207 THR A CA 1
ATOM 1615 C C . THR A 1 207 ? -23.896 11.002 29.173 1.00 90.69 207 THR A C 1
ATOM 1617 O O . THR A 1 207 ? -23.454 11.321 28.070 1.00 90.69 207 THR A O 1
ATOM 1620 N N . ASP A 1 208 ? -23.144 11.032 30.275 1.00 89.56 208 ASP A N 1
ATOM 1621 C CA . ASP A 1 208 ? -21.789 11.574 30.295 1.00 89.56 208 ASP A CA 1
ATOM 1622 C C . ASP A 1 208 ? -20.780 10.656 29.584 1.00 89.56 208 ASP A C 1
ATOM 1624 O O . ASP A 1 208 ? -20.693 9.446 29.819 1.00 89.56 208 ASP A O 1
ATOM 1628 N N . ALA A 1 209 ? -19.992 11.257 28.695 1.00 83.19 209 ALA A N 1
ATOM 1629 C CA . ALA A 1 209 ? -18.984 10.581 27.897 1.00 83.19 209 ALA A CA 1
ATOM 1630 C C . ALA A 1 209 ? -17.605 10.800 28.535 1.00 83.19 209 ALA A C 1
ATOM 1632 O O . ALA A 1 209 ? -17.161 11.928 28.703 1.00 83.19 209 ALA A O 1
ATOM 1633 N N . GLY A 1 210 ? -16.889 9.716 28.848 1.00 84.00 210 GLY A N 1
ATOM 1634 C CA . GLY A 1 210 ? -15.554 9.792 29.470 1.00 84.00 210 GLY A CA 1
ATOM 1635 C C . GLY A 1 210 ? -15.430 9.068 30.810 1.00 84.00 210 GLY A C 1
ATOM 1636 O O . GLY A 1 210 ? -14.342 8.983 31.372 1.00 84.00 210 GLY A O 1
ATOM 1637 N N . LEU A 1 211 ? -16.509 8.442 31.280 1.00 86.88 211 LEU A N 1
ATOM 1638 C CA . LEU A 1 211 ? -16.525 7.649 32.512 1.00 86.88 211 LEU A CA 1
ATOM 1639 C C . LEU A 1 211 ? -15.825 6.286 32.390 1.00 86.88 211 LEU A C 1
ATOM 1641 O O . LEU A 1 211 ? -15.804 5.527 33.355 1.00 86.88 211 LEU A O 1
ATOM 1645 N N . HIS A 1 212 ? -15.226 5.970 31.235 1.00 85.94 212 HIS A N 1
ATOM 1646 C CA . HIS A 1 212 ? -14.538 4.701 30.982 1.00 85.94 212 HIS A CA 1
ATOM 1647 C C . HIS A 1 212 ? -13.519 4.359 32.081 1.00 85.94 212 HIS A C 1
ATOM 1649 O O . HIS A 1 212 ? -13.499 3.233 32.569 1.00 85.94 212 HIS A O 1
ATOM 1655 N N . GLN A 1 213 ? -12.750 5.350 32.548 1.00 85.75 213 GLN A N 1
ATOM 1656 C CA . GLN A 1 213 ? -11.770 5.143 33.616 1.00 85.75 213 GLN A CA 1
ATOM 1657 C C . GLN A 1 213 ? -12.404 4.905 34.997 1.00 85.75 213 GLN A C 1
ATOM 1659 O O . GLN A 1 213 ? -11.769 4.318 35.868 1.00 85.75 213 GLN A O 1
ATOM 1664 N N . LEU A 1 214 ? -13.638 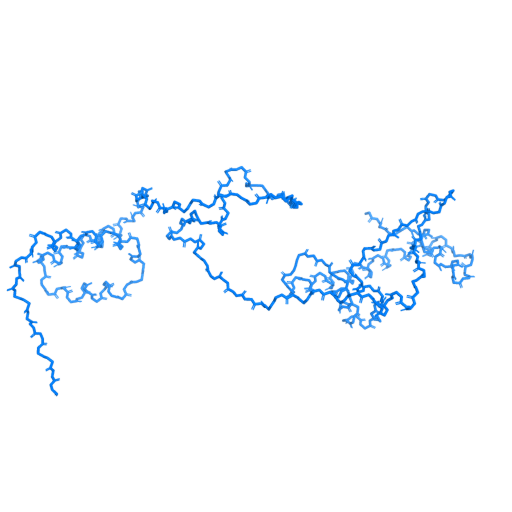5.367 35.212 1.00 88.06 214 LEU A N 1
ATOM 1665 C CA . LEU A 1 214 ? -14.374 5.214 36.468 1.00 88.06 214 LEU A CA 1
ATOM 1666 C C . LEU A 1 214 ? -15.206 3.926 36.514 1.00 88.06 214 LEU A C 1
ATOM 1668 O O . LEU A 1 214 ? -15.619 3.512 37.597 1.00 88.06 214 LEU A O 1
ATOM 1672 N N . LEU A 1 215 ? -15.429 3.261 35.374 1.00 87.06 215 LEU A N 1
ATOM 1673 C CA . LEU A 1 215 ? -16.233 2.039 35.300 1.00 87.06 215 LEU A CA 1
ATOM 1674 C C . LEU A 1 215 ? -15.763 0.942 36.271 1.00 87.06 215 LEU A C 1
ATOM 1676 O O . LEU A 1 215 ? -16.619 0.447 37.005 1.00 87.06 215 LEU A O 1
ATOM 1680 N N . PRO A 1 216 ? -14.461 0.590 36.377 1.00 87.69 216 PRO A N 1
ATOM 1681 C CA . PRO A 1 216 ? -14.014 -0.430 37.333 1.00 87.69 216 PRO A CA 1
ATOM 1682 C C . PRO A 1 216 ? -14.316 -0.064 38.796 1.00 87.69 216 PRO A C 1
ATOM 1684 O O . PRO A 1 216 ? -14.563 -0.935 39.631 1.00 87.69 216 PRO A O 1
ATOM 1687 N N . TYR A 1 217 ? -14.320 1.232 39.117 1.00 88.62 217 TYR A N 1
ATOM 1688 C CA . TYR A 1 217 ? -14.615 1.735 40.458 1.00 88.62 217 TYR A CA 1
ATOM 1689 C C . TYR A 1 217 ? -16.107 1.698 40.763 1.00 88.62 217 TYR A C 1
ATOM 1691 O O . TYR A 1 217 ? -16.498 1.267 41.848 1.00 88.62 217 TYR A O 1
ATOM 1699 N N . PHE A 1 218 ? -16.948 2.092 39.803 1.00 89.69 218 PHE A N 1
ATOM 1700 C CA . PHE A 1 218 ? -18.397 1.995 39.941 1.00 89.69 218 PHE A CA 1
ATOM 1701 C C . PHE A 1 218 ? -18.867 0.540 40.030 1.00 89.69 218 PHE A C 1
ATOM 1703 O O . PHE A 1 218 ? -19.705 0.239 40.876 1.00 89.69 218 PHE A O 1
ATOM 1710 N N . THR A 1 219 ? -18.317 -0.381 39.230 1.00 89.75 219 THR A N 1
ATOM 1711 C CA . THR A 1 219 ? -18.688 -1.804 39.316 1.00 89.75 219 THR A CA 1
ATOM 1712 C C . THR A 1 219 ? -18.289 -2.412 40.656 1.00 89.75 219 THR A C 1
ATOM 1714 O O . THR A 1 219 ? -19.102 -3.109 41.267 1.00 89.75 219 THR A O 1
ATOM 1717 N N . LYS A 1 220 ? -17.090 -2.094 41.164 1.00 89.06 220 LYS A N 1
ATOM 1718 C CA . LYS A 1 220 ? -16.665 -2.499 42.508 1.00 89.06 220 LYS A CA 1
ATOM 1719 C C . LYS A 1 220 ? -17.581 -1.921 43.589 1.00 89.06 220 LYS A C 1
ATOM 1721 O O . LYS A 1 220 ? -18.061 -2.666 44.434 1.00 89.06 220 LYS A O 1
ATOM 1726 N N . PHE A 1 221 ? -17.880 -0.624 43.524 1.00 89.38 221 PHE A N 1
ATOM 1727 C CA . PHE A 1 221 ? -18.774 0.043 44.471 1.00 89.38 221 PHE A CA 1
ATOM 1728 C C . PHE A 1 221 ? -20.172 -0.595 44.506 1.00 89.38 221 PHE A C 1
ATOM 1730 O O . PHE A 1 221 ? -20.691 -0.893 45.581 1.00 89.38 221 PHE A O 1
ATOM 1737 N N . VAL A 1 222 ? -20.768 -0.851 43.337 1.00 89.12 222 VAL A N 1
ATOM 1738 C CA . VAL A 1 222 ? -22.078 -1.510 43.231 1.00 89.12 222 VAL A CA 1
ATOM 1739 C C . VAL A 1 222 ? -22.017 -2.936 43.781 1.00 89.12 222 VAL A C 1
ATOM 1741 O O . VAL A 1 222 ? -22.909 -3.333 44.528 1.00 89.12 222 VAL A O 1
ATOM 1744 N N . SER A 1 223 ? -20.965 -3.694 43.459 1.00 90.31 223 SER A N 1
ATOM 1745 C CA . SER A 1 223 ? -20.759 -5.049 43.986 1.00 90.31 223 SER A CA 1
ATOM 1746 C C . SER A 1 223 ? -20.688 -5.062 45.517 1.00 90.31 223 SER A C 1
ATOM 1748 O O . SER A 1 223 ? -21.354 -5.878 46.158 1.00 90.31 223 SER A O 1
ATOM 1750 N N . ASP A 1 224 ? -19.925 -4.142 46.109 1.00 88.38 224 ASP A N 1
ATOM 1751 C CA . ASP A 1 224 ? -19.752 -4.041 47.559 1.00 88.38 224 ASP A CA 1
ATOM 1752 C C . ASP A 1 224 ? -21.068 -3.651 48.262 1.00 88.38 224 ASP A C 1
ATOM 1754 O O . ASP A 1 224 ? -21.449 -4.280 49.250 1.00 88.38 224 ASP A O 1
ATOM 1758 N N . GLU A 1 225 ? -21.818 -2.673 47.738 1.00 86.31 225 GLU A N 1
ATOM 1759 C CA . GLU A 1 225 ? -23.108 -2.252 48.314 1.00 86.31 225 GLU A CA 1
ATOM 1760 C C . GLU A 1 225 ? -24.197 -3.331 48.195 1.00 86.31 225 GLU A C 1
ATOM 1762 O O . GLU A 1 225 ? -24.959 -3.547 49.142 1.00 86.31 225 GLU A O 1
ATOM 1767 N N . VAL A 1 226 ? -24.268 -4.040 47.061 1.00 86.50 226 VAL A N 1
ATOM 1768 C CA . VAL A 1 226 ? -25.223 -5.146 46.865 1.00 86.50 226 VAL A CA 1
ATOM 1769 C C . VAL A 1 226 ? -24.902 -6.308 47.808 1.00 86.50 226 VAL A C 1
ATOM 1771 O O . VAL A 1 226 ? -25.812 -6.863 48.428 1.00 86.50 226 VAL A O 1
ATOM 1774 N N . SER A 1 227 ? -23.619 -6.642 47.968 1.00 86.19 227 SER A N 1
ATOM 1775 C CA . SER A 1 227 ? -23.163 -7.687 48.892 1.00 86.19 227 SER A CA 1
ATOM 1776 C C . SER A 1 227 ? -23.404 -7.315 50.362 1.00 86.19 227 SER A C 1
ATOM 1778 O O . SER A 1 227 ? -23.791 -8.164 51.165 1.00 86.19 227 SER A O 1
ATOM 1780 N N . ALA A 1 228 ? -23.251 -6.036 50.722 1.00 82.00 228 ALA A N 1
ATOM 1781 C CA . ALA A 1 228 ? -23.481 -5.542 52.079 1.00 82.00 228 ALA A CA 1
ATOM 1782 C C . ALA A 1 228 ? -24.972 -5.430 52.458 1.00 82.00 228 ALA A C 1
ATOM 1784 O O . ALA A 1 228 ? -25.309 -5.516 53.642 1.00 82.00 228 ALA A O 1
ATOM 1785 N N . LYS A 1 229 ? -25.885 -5.249 51.488 1.00 72.50 229 LYS A N 1
ATOM 1786 C CA . LYS A 1 229 ? -27.335 -5.069 51.724 1.00 72.50 229 LYS A CA 1
ATOM 1787 C C . LYS A 1 229 ? -28.216 -6.109 51.003 1.00 72.50 229 LYS A C 1
ATOM 1789 O O . LYS A 1 229 ? -29.142 -5.730 50.281 1.00 72.50 229 LYS A O 1
ATOM 1794 N N . PRO A 1 230 ? -28.059 -7.420 51.262 1.00 62.09 230 PRO A N 1
ATOM 1795 C CA . PRO A 1 230 ? -28.846 -8.454 50.585 1.00 62.09 230 PRO A CA 1
ATOM 1796 C C . PRO A 1 230 ? -30.343 -8.460 50.965 1.00 62.09 230 PRO A C 1
ATOM 1798 O O . PRO A 1 230 ? -31.137 -9.109 50.295 1.00 62.09 230 PRO A O 1
ATOM 1801 N N . HIS A 1 231 ? -30.748 -7.759 52.036 1.00 54.12 231 HIS A N 1
ATOM 1802 C CA . HIS A 1 231 ? -32.099 -7.822 52.630 1.00 54.12 231 HIS A CA 1
ATOM 1803 C C . HIS A 1 231 ? -32.934 -6.532 52.503 1.00 54.12 231 HIS A C 1
ATOM 1805 O O . HIS A 1 231 ? -33.971 -6.394 53.151 1.00 54.12 231 HIS A O 1
ATOM 1811 N N . SER A 1 232 ? -32.555 -5.594 51.630 1.00 52.19 232 SER A N 1
ATOM 1812 C CA . SER A 1 232 ? -33.418 -4.459 51.257 1.00 52.19 232 SER A CA 1
ATOM 1813 C C . SER A 1 232 ? -34.534 -4.899 50.287 1.00 52.19 232 SER A C 1
ATOM 1815 O O . SER A 1 232 ? -34.767 -4.306 49.234 1.00 52.19 232 SER A O 1
ATOM 1817 N N . SER A 1 233 ? -35.250 -5.973 50.615 1.00 45.50 233 SER A N 1
ATOM 1818 C CA . SER A 1 233 ? -36.425 -6.444 49.886 1.00 45.50 233 SER A CA 1
ATOM 1819 C C . SER A 1 233 ? -37.644 -5.581 50.219 1.00 45.50 233 SER A C 1
ATOM 1821 O O . SER A 1 233 ? -38.576 -5.992 50.904 1.00 45.50 233 SER A O 1
ATOM 1823 N N . LYS A 1 234 ? -37.649 -4.369 49.671 1.00 49.38 234 LYS A N 1
ATOM 1824 C CA . LYS A 1 234 ? -38.855 -3.764 49.102 1.00 49.38 234 LYS A CA 1
ATOM 1825 C C . LYS A 1 234 ? -38.509 -3.366 47.676 1.00 49.38 234 LYS A C 1
ATOM 1827 O O . LYS A 1 234 ? -38.298 -2.200 47.385 1.00 49.38 234 LYS A O 1
ATOM 1832 N N . ILE A 1 235 ? -38.408 -4.364 46.802 1.00 52.78 235 ILE A N 1
ATOM 1833 C CA . ILE A 1 235 ? -38.420 -4.150 45.355 1.00 52.78 235 ILE A CA 1
ATOM 1834 C C . ILE A 1 235 ? -39.887 -3.857 45.006 1.00 52.78 235 ILE A C 1
ATOM 1836 O O . ILE A 1 235 ? -40.706 -4.777 45.103 1.00 52.78 235 ILE A O 1
ATOM 1840 N N . PRO A 1 236 ? -40.287 -2.621 44.653 1.00 45.28 236 PRO A N 1
ATOM 1841 C CA . PRO A 1 236 ? -41.615 -2.406 44.111 1.00 45.28 236 PRO A CA 1
ATOM 1842 C C . PRO A 1 236 ? -41.636 -3.055 42.725 1.00 45.28 236 PRO A C 1
ATOM 1844 O O . PRO A 1 236 ? -41.095 -2.525 41.757 1.00 45.28 236 PRO A O 1
ATOM 1847 N N . LEU A 1 237 ? -42.232 -4.244 42.635 1.00 42.34 237 LEU A N 1
ATOM 1848 C CA . LEU A 1 237 ? -42.567 -4.877 41.365 1.00 42.34 237 LEU A CA 1
ATOM 1849 C C . LEU A 1 237 ? -43.437 -3.893 40.572 1.00 42.34 237 LEU A C 1
ATOM 1851 O O . LEU A 1 237 ? -44.624 -3.722 40.857 1.00 42.34 237 LEU A O 1
ATOM 1855 N N . ARG A 1 238 ? -42.835 -3.220 39.587 1.00 42.75 238 ARG A N 1
ATOM 1856 C CA . ARG A 1 238 ? -43.541 -2.383 38.617 1.00 42.75 238 ARG A CA 1
ATOM 1857 C C . ARG A 1 238 ? -44.516 -3.293 37.868 1.00 42.75 238 ARG A C 1
ATOM 1859 O O . ARG A 1 238 ? -44.102 -4.093 37.030 1.00 42.75 238 ARG A O 1
ATOM 1866 N N . LYS A 1 239 ? -45.807 -3.220 38.211 1.00 45.34 239 LYS A N 1
ATOM 1867 C CA . LYS A 1 239 ? -46.868 -3.923 37.478 1.00 45.34 239 LYS A CA 1
ATOM 1868 C C . LYS A 1 239 ? -46.792 -3.489 36.013 1.00 45.34 239 LYS A C 1
ATOM 1870 O O . LYS A 1 239 ? -46.846 -2.294 35.725 1.00 45.34 239 LYS A O 1
ATOM 1875 N N . ARG A 1 240 ? -46.625 -4.454 35.103 1.00 37.16 240 ARG A N 1
ATOM 1876 C CA . ARG A 1 240 ? -46.746 -4.218 33.659 1.00 37.16 240 ARG A CA 1
ATOM 1877 C C . ARG A 1 240 ? -48.164 -3.700 33.371 1.00 37.16 240 ARG A C 1
ATOM 1879 O O . ARG A 1 240 ? -49.105 -4.310 33.880 1.00 37.16 240 ARG A O 1
ATOM 1886 N N . PRO A 1 241 ? -48.333 -2.613 32.602 1.00 48.00 241 PRO A N 1
ATOM 1887 C CA . PRO A 1 241 ? -49.642 -2.263 32.074 1.00 48.00 241 PRO A CA 1
ATOM 1888 C C . PRO A 1 241 ? -50.072 -3.336 31.062 1.00 48.00 241 PRO A C 1
ATOM 1890 O O . PRO A 1 241 ? -49.254 -3.792 30.260 1.00 48.00 241 PRO A O 1
ATOM 1893 N N . SER A 1 242 ? -51.324 -3.776 31.193 1.00 50.88 242 SER A N 1
ATOM 1894 C CA . SER A 1 242 ? -52.058 -4.634 30.252 1.00 50.88 242 SER A CA 1
ATOM 1895 C C . SER A 1 242 ? -52.336 -3.923 28.939 1.00 50.88 242 SER A C 1
ATOM 1897 O O . SER A 1 242 ? -52.704 -2.729 29.035 1.00 50.88 242 SER A O 1
#

Secondary structure (DSSP, 8-state):
---S-HHHHHHHHHHTT-----HHHHHHHHHHHHHHHHHHHHHHHHHHHHTT-SS--HHHHHHHHHHTTPPPPPS---SSPPPEE--TT-SS--EE------HHHHHTSPPPPPPPPP------S-BTTBPP--TTSPP--TT--S------------------------------HHHHHHHHHHHHHHTTS-GGGHHHHHHHHHH-S-GGGGHHHHHHHHHHHHHH-TT-------PPP-

Radius of gyration: 35.34 Å; chains: 1; bounding box: 86×47×90 Å

Organism: NCBI:txid36881

pLDDT: mean 79.7, std 18.52, range [30.73, 96.25]

Sequence (242 aa):
MEHICPESIKVVADSLGISNLEDEVAQAMAPDVEYRLREIIQEGLKFMHHSKRSILTTEDINSGLRLRSVEPLYGFASAEPMQFSRPEGHRDVFFIADEEVSFDEVINAPLNKCPVETNCIPHWLAIDGVQPAIPENPVADPVRSAPKRRKAEIAVPGASSVKEPEVQPIVSHILSQELQLYFERITEILKGAQEELKDSALESLATDAGLHQLLPYFTKFVSDEVSAKPHSSKIPLRKRPS